Protein AF-A0A7S2Q700-F1 (afdb_monomer)

InterPro domains:
  IPR002058 PAP/25A-associated [PF03828] (135-223)
  IPR045862 Nucleotidyltransferase Trf4-like [PTHR23092] (3-236)

Radius of gyration: 22.3 Å; Cα contacts (8 Å, |Δi|>4): 304; chains: 1; bounding box: 58×41×58 Å

pLDDT: mean 76.22, std 16.12, range [28.38, 94.69]

Structure (mmCIF, N/CA/C/O backbone):
data_AF-A0A7S2Q700-F1
#
_entry.id   AF-A0A7S2Q700-F1
#
loop_
_atom_site.group_PDB
_atom_site.id
_atom_site.type_symbol
_atom_site.label_atom_id
_atom_site.label_alt_id
_atom_site.label_comp_id
_atom_site.label_asym_id
_atom_site.label_entity_id
_atom_site.label_seq_id
_atom_site.pd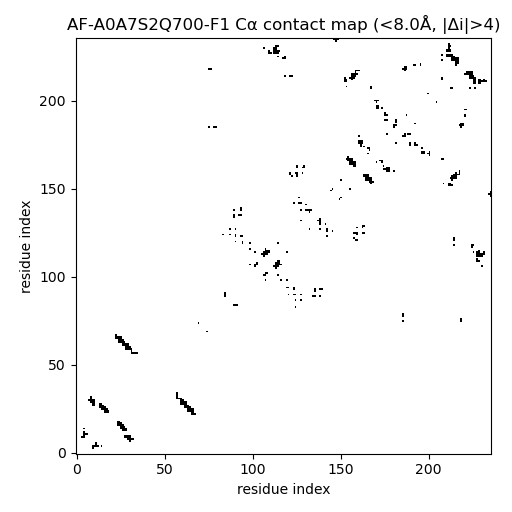bx_PDB_ins_code
_atom_site.Cartn_x
_atom_site.Cartn_y
_atom_site.Cartn_z
_atom_site.occupancy
_atom_site.B_iso_or_equiv
_atom_site.auth_seq_id
_atom_site.auth_comp_id
_atom_site.auth_asym_id
_atom_site.auth_atom_id
_atom_site.pdbx_PDB_model_num
ATOM 1 N N . SER A 1 1 ? -8.401 22.600 26.678 1.00 49.34 1 SER A N 1
ATOM 2 C CA . SER A 1 1 ? -8.434 21.292 27.366 1.00 49.34 1 SER A CA 1
ATOM 3 C C . SER A 1 1 ? -9.505 21.240 28.453 1.00 49.34 1 SER A C 1
ATOM 5 O O . SER A 1 1 ? -10.266 20.288 28.451 1.00 49.34 1 SER A O 1
ATOM 7 N N . ALA A 1 2 ? -9.633 22.256 29.319 1.00 56.00 2 ALA A N 1
ATOM 8 C CA . ALA A 1 2 ? -10.512 22.213 30.499 1.00 56.00 2 ALA A CA 1
ATOM 9 C C . ALA A 1 2 ? -12.025 22.046 30.235 1.00 56.00 2 ALA A C 1
ATOM 11 O O . ALA A 1 2 ? -12.691 21.407 31.035 1.00 56.00 2 ALA A O 1
ATOM 12 N N . ARG A 1 3 ? -12.576 22.567 29.125 1.00 67.69 3 ARG A N 1
ATOM 13 C CA . ARG A 1 3 ? -14.028 22.463 28.854 1.00 67.69 3 ARG A CA 1
ATOM 14 C C . ARG A 1 3 ? -14.472 21.056 28.445 1.00 67.69 3 ARG A C 1
ATOM 16 O O . ARG A 1 3 ? -15.530 20.627 28.864 1.00 67.69 3 ARG A O 1
ATOM 23 N N . LEU A 1 4 ? -13.657 20.331 27.670 1.00 65.88 4 LEU A N 1
ATOM 24 C CA . LEU A 1 4 ? -14.016 18.993 27.174 1.00 65.88 4 LEU A CA 1
ATOM 25 C C . LEU A 1 4 ? -13.946 17.922 28.278 1.00 65.88 4 LEU A C 1
ATOM 27 O O . LEU A 1 4 ? -14.707 16.968 28.252 1.00 65.88 4 LEU A O 1
ATOM 31 N N . ALA A 1 5 ? -13.055 18.102 29.259 1.00 62.94 5 ALA A N 1
ATOM 32 C CA . ALA A 1 5 ? -12.916 17.201 30.410 1.00 62.94 5 ALA A CA 1
ATOM 33 C C . ALA A 1 5 ? -14.070 17.323 31.423 1.00 62.94 5 ALA A C 1
ATOM 35 O O . ALA A 1 5 ? -14.225 16.469 32.289 1.00 62.94 5 ALA A O 1
ATOM 36 N N . GLN A 1 6 ? -14.853 18.403 31.334 1.00 70.44 6 GLN A N 1
ATOM 37 C CA . GLN A 1 6 ? -15.983 18.699 32.220 1.00 70.44 6 GLN A CA 1
ATOM 38 C C . GLN A 1 6 ? -17.323 18.200 31.657 1.00 70.44 6 GLN A C 1
ATOM 40 O O . GLN A 1 6 ? -18.362 18.364 32.295 1.00 70.44 6 GLN A O 1
ATOM 45 N N . GLU A 1 7 ? -17.315 17.611 30.462 1.00 78.62 7 GLU A N 1
ATOM 46 C CA . GLU A 1 7 ? -18.509 17.092 29.809 1.00 78.62 7 GLU A CA 1
ATOM 47 C C . GLU A 1 7 ? -18.917 15.732 30.388 1.00 78.62 7 GLU A C 1
ATOM 49 O O . GLU A 1 7 ? -18.090 14.838 30.545 1.00 78.62 7 GLU A O 1
ATOM 54 N N . LYS A 1 8 ? -20.215 15.541 30.654 1.00 74.31 8 LYS A N 1
ATOM 55 C CA . LYS A 1 8 ? -20.749 14.326 31.309 1.00 74.31 8 LYS A CA 1
ATOM 56 C C . LYS A 1 8 ? -20.569 13.042 30.492 1.00 74.31 8 LYS A C 1
ATOM 58 O O . LYS A 1 8 ? -20.599 11.954 31.050 1.00 74.31 8 LYS A O 1
ATOM 63 N N . TRP A 1 9 ? -20.395 13.175 29.180 1.00 79.06 9 TRP A N 1
ATOM 64 C CA . TRP A 1 9 ? -20.170 12.065 28.255 1.00 79.06 9 TRP A CA 1
ATOM 65 C C . TRP A 1 9 ? -18.681 11.724 28.089 1.00 79.06 9 TRP A C 1
ATOM 67 O O . TRP A 1 9 ? -18.356 10.817 27.328 1.00 79.06 9 TRP A O 1
ATOM 77 N N . VAL A 1 10 ? -17.769 12.425 28.773 1.00 74.06 10 VAL A N 1
ATOM 78 C CA . VAL A 1 10 ? -16.319 12.183 28.730 1.00 74.06 10 VAL A CA 1
ATOM 79 C C . VAL A 1 10 ? -15.849 11.696 30.093 1.00 74.06 10 VAL A C 1
ATOM 81 O O . VAL A 1 10 ? -16.091 12.340 31.111 1.00 74.06 10 VAL A O 1
ATOM 84 N N . LEU A 1 11 ? -15.119 10.580 30.123 1.00 79.12 11 LEU A N 1
ATOM 85 C CA . LEU A 1 11 ? -14.520 10.096 31.362 1.00 79.12 11 LEU A CA 1
ATOM 86 C C . LEU A 1 11 ? -13.404 11.070 31.772 1.00 79.12 11 LEU A C 1
ATOM 88 O O . LEU A 1 11 ? -12.418 11.210 31.041 1.00 79.12 11 LEU A O 1
ATOM 92 N N . SER A 1 12 ? -13.564 11.741 32.915 1.00 65.81 12 SER A N 1
ATOM 93 C CA . SER A 1 12 ? -12.794 12.934 33.310 1.00 65.81 12 SER A CA 1
ATOM 94 C C . SER A 1 12 ? -11.269 12.728 33.372 1.00 65.81 12 SER A C 1
ATOM 96 O O . SER A 1 12 ? -10.528 13.674 33.116 1.00 65.81 12 SER A O 1
ATOM 98 N N . ASP A 1 13 ? -10.805 11.488 33.576 1.00 71.12 13 ASP A N 1
ATOM 99 C CA . ASP A 1 13 ? -9.378 11.112 33.626 1.00 71.12 13 ASP A CA 1
ATOM 100 C C . ASP A 1 13 ? -8.871 10.371 32.372 1.00 71.12 13 ASP A C 1
ATOM 102 O O . ASP A 1 13 ? -7.719 9.938 32.294 1.00 71.12 13 ASP A O 1
ATOM 106 N N . SER A 1 14 ? -9.720 10.208 31.355 1.00 76.56 14 SER A N 1
ATOM 107 C CA . SER A 1 14 ? -9.362 9.474 30.131 1.00 76.56 14 SER A CA 1
ATOM 108 C C . SER A 1 14 ? -8.657 10.320 29.075 1.00 76.56 14 SER A C 1
ATOM 110 O O . SER A 1 14 ? -8.081 9.770 28.133 1.00 76.56 14 SER A O 1
ATOM 112 N N . MET A 1 15 ? -8.700 11.649 29.207 1.00 76.50 15 MET A N 1
ATOM 113 C CA . MET A 1 15 ? -8.169 12.555 28.196 1.00 76.50 15 MET A CA 1
ATOM 114 C C . MET A 1 15 ? -6.640 12.525 28.163 1.00 76.50 15 MET A C 1
ATOM 116 O O . MET A 1 15 ? -5.968 12.963 29.095 1.00 76.50 15 MET A O 1
ATOM 120 N N . ARG A 1 16 ? -6.075 12.076 27.041 1.00 78.50 16 ARG A N 1
ATOM 121 C CA . ARG A 1 16 ? -4.630 12.077 26.788 1.00 78.50 16 ARG A CA 1
ATOM 122 C C . ARG A 1 16 ? -4.312 12.878 25.538 1.00 78.50 16 ARG A C 1
ATOM 124 O O . ARG A 1 16 ? -4.711 12.507 24.438 1.00 78.50 16 ARG A O 1
ATOM 131 N N . LEU A 1 17 ? -3.558 13.960 25.703 1.00 78.19 17 LEU A N 1
ATOM 132 C CA . LEU A 1 17 ? -3.016 14.728 24.587 1.00 78.19 17 LEU A CA 1
ATOM 133 C C . LEU A 1 17 ? -1.588 14.269 24.293 1.00 78.19 17 LEU A C 1
ATOM 135 O O . LEU A 1 17 ? -0.701 14.396 25.132 1.00 78.19 17 LEU A O 1
ATOM 139 N N . THR A 1 18 ? -1.353 13.802 23.074 1.00 80.00 18 THR A N 1
ATOM 140 C CA . THR A 1 18 ? -0.014 13.507 22.561 1.00 80.00 18 THR A CA 1
ATOM 141 C C . THR A 1 18 ? 0.405 14.644 21.637 1.00 80.00 18 THR A C 1
ATOM 143 O O . THR A 1 18 ? 0.256 14.555 20.423 1.00 80.00 18 THR A O 1
ATOM 146 N N . ALA A 1 19 ? 0.881 15.750 22.215 1.00 73.38 19 ALA A N 1
ATOM 147 C CA . ALA A 1 19 ? 1.199 16.970 21.464 1.00 73.38 19 ALA A CA 1
ATOM 148 C C . ALA A 1 19 ? 2.510 16.886 20.659 1.00 73.38 19 ALA A C 1
ATOM 150 O O . ALA A 1 19 ? 2.661 17.583 19.664 1.00 73.38 19 ALA A O 1
ATOM 151 N N . HIS A 1 20 ? 3.453 16.038 21.084 1.00 69.88 20 HIS A N 1
ATOM 152 C CA . HIS A 1 20 ? 4.799 15.941 20.498 1.00 69.88 20 HIS A CA 1
ATOM 153 C C . HIS A 1 20 ? 4.933 14.869 19.405 1.00 69.88 20 HIS A C 1
ATOM 155 O O . HIS A 1 20 ? 6.039 14.584 18.950 1.00 69.88 20 HIS A O 1
ATOM 161 N N . ALA A 1 21 ? 3.828 14.248 18.989 1.00 63.75 21 ALA A N 1
ATOM 162 C CA . ALA A 1 21 ? 3.827 13.347 17.843 1.00 63.75 21 ALA A CA 1
ATOM 163 C C . ALA A 1 21 ? 3.851 14.141 16.526 1.00 63.75 21 ALA A C 1
ATOM 165 O O . ALA A 1 21 ? 3.423 15.292 16.477 1.00 63.75 21 ALA A O 1
ATOM 166 N N . ALA A 1 22 ? 4.290 13.497 15.437 1.00 62.78 22 ALA A N 1
ATOM 167 C CA . ALA A 1 22 ? 4.250 14.079 14.088 1.00 62.78 22 ALA A CA 1
ATOM 168 C C . ALA A 1 22 ? 2.839 14.556 13.684 1.00 62.78 22 ALA A C 1
ATOM 170 O O . ALA A 1 22 ? 2.702 15.472 12.880 1.00 62.78 22 ALA A O 1
ATOM 171 N N . ILE A 1 23 ? 1.808 13.940 14.270 1.00 63.50 23 ILE A N 1
ATOM 172 C CA . ILE A 1 23 ? 0.414 14.371 14.209 1.00 63.50 23 ILE A CA 1
ATOM 173 C C . ILE A 1 23 ? -0.082 14.442 15.653 1.00 63.50 23 ILE A C 1
ATOM 175 O O . ILE A 1 23 ? -0.168 13.392 16.296 1.00 63.50 23 ILE A O 1
ATOM 179 N N . PRO A 1 24 ? -0.411 15.625 16.186 1.00 72.94 24 PRO A N 1
ATOM 180 C CA . PRO A 1 24 ? -0.945 15.723 17.533 1.00 72.94 24 PRO A CA 1
ATOM 181 C C . PRO A 1 24 ? -2.295 15.007 17.635 1.00 72.94 24 PRO A C 1
ATOM 183 O O . PRO A 1 24 ? -3.204 15.265 16.841 1.00 72.94 24 PRO A O 1
ATOM 186 N N . THR A 1 25 ? -2.444 14.118 18.617 1.00 76.06 25 THR A N 1
ATOM 187 C CA . THR A 1 25 ? -3.693 13.376 18.854 1.00 76.06 25 THR A CA 1
ATOM 188 C C . THR A 1 25 ? -4.219 13.609 20.261 1.00 76.06 25 THR A C 1
ATOM 190 O O . THR A 1 25 ? -3.462 13.574 21.231 1.00 76.06 25 THR A O 1
ATOM 193 N N . LEU A 1 26 ? -5.529 13.805 20.377 1.00 79.62 26 LEU A N 1
ATOM 194 C CA . LEU A 1 26 ? -6.267 13.829 21.631 1.00 79.62 26 LEU A CA 1
ATOM 195 C C . LEU A 1 26 ? -7.111 12.554 21.730 1.00 79.62 26 LEU A C 1
ATOM 197 O O . LEU A 1 26 ? -8.074 12.397 20.987 1.00 79.62 26 LEU A O 1
ATOM 201 N N . SER A 1 27 ? -6.749 11.659 22.641 1.00 79.31 27 SER A N 1
ATOM 202 C CA . SER A 1 27 ? -7.511 10.449 22.958 1.00 79.31 27 SER A CA 1
ATOM 203 C C . SER A 1 27 ? -8.440 10.710 24.139 1.00 79.31 27 SER A C 1
ATOM 205 O O . SER A 1 27 ? -8.014 11.333 25.110 1.00 79.31 27 SER A O 1
ATOM 207 N N . LEU A 1 28 ? -9.675 10.216 24.088 1.00 83.56 28 LEU A N 1
ATOM 208 C CA . LEU A 1 28 ? -10.638 10.246 25.194 1.00 83.56 28 LEU A CA 1
ATOM 209 C C . LEU A 1 28 ? -11.519 8.991 25.181 1.00 83.56 28 LEU A C 1
ATOM 211 O O . LEU A 1 28 ? -11.629 8.315 24.158 1.00 83.56 28 LEU A O 1
ATOM 215 N N . ILE A 1 29 ? -12.139 8.667 26.312 1.00 82.06 29 ILE A N 1
ATOM 216 C CA . ILE A 1 29 ? -13.099 7.566 26.444 1.00 82.06 29 ILE A CA 1
ATOM 217 C C . ILE A 1 29 ? -14.463 8.170 26.769 1.00 82.06 29 ILE A C 1
ATOM 219 O O . ILE A 1 29 ? -14.567 9.009 27.670 1.00 82.06 29 ILE A O 1
ATOM 223 N N . THR A 1 30 ? -15.495 7.768 26.029 1.00 81.44 30 THR A N 1
ATOM 224 C CA . THR A 1 30 ? -16.860 8.227 26.289 1.00 81.44 30 THR A CA 1
ATOM 225 C C . THR A 1 30 ? -17.490 7.453 27.440 1.00 81.44 30 THR A C 1
ATOM 227 O O . THR A 1 30 ? -17.285 6.247 27.572 1.00 81.44 30 THR A O 1
ATOM 230 N N . VAL A 1 31 ? -18.283 8.148 28.252 1.00 76.00 31 VAL A N 1
ATOM 231 C CA . VAL A 1 31 ? -19.169 7.540 29.246 1.00 76.00 31 VAL A CA 1
ATOM 232 C C . VAL A 1 31 ? -20.535 7.361 28.587 1.00 76.00 31 VAL A C 1
ATOM 234 O O . VAL A 1 31 ? -21.064 8.327 28.027 1.00 76.00 31 VAL A O 1
ATOM 237 N N . PRO A 1 32 ? -21.092 6.147 28.590 1.00 67.81 32 PRO A N 1
ATOM 238 C CA . PRO A 1 32 ? -22.411 5.917 28.038 1.00 67.81 32 PRO A CA 1
ATOM 239 C C . PRO A 1 32 ? -23.486 6.592 28.894 1.00 67.81 32 PRO A C 1
ATOM 241 O O . PRO A 1 32 ? -23.391 6.610 30.118 1.00 67.81 32 PRO A O 1
ATOM 244 N N . GLN A 1 33 ? -24.494 7.170 28.244 1.00 60.25 33 GLN A N 1
ATOM 245 C CA . GLN A 1 33 ? -25.410 8.128 28.871 1.00 60.25 33 GLN A CA 1
ATOM 246 C C . GLN A 1 33 ? -26.343 7.507 29.932 1.00 60.25 33 GLN A C 1
ATOM 248 O O . GLN A 1 33 ? -26.838 8.244 30.782 1.00 60.25 33 GLN A O 1
ATOM 253 N N . ASP A 1 34 ? -26.492 6.177 29.924 1.00 58.22 34 ASP A N 1
ATOM 254 C CA . ASP A 1 34 ? -27.386 5.406 30.803 1.00 58.22 34 ASP A CA 1
ATOM 255 C C . ASP A 1 34 ? -26.649 4.491 31.805 1.00 58.22 34 ASP A C 1
ATOM 257 O O . ASP A 1 34 ? -27.276 3.684 32.487 1.00 58.22 34 ASP A O 1
ATOM 261 N N . ALA A 1 35 ? -25.318 4.592 31.919 1.00 51.69 35 ALA A N 1
ATOM 262 C CA . ALA A 1 35 ? -24.545 3.772 32.853 1.00 51.69 35 ALA A CA 1
ATOM 263 C C . ALA A 1 35 ? -24.231 4.533 34.151 1.00 51.69 35 ALA A C 1
ATOM 265 O O . ALA A 1 35 ? -23.498 5.525 34.147 1.00 51.69 35 ALA A O 1
ATOM 266 N N . ASP A 1 36 ? -24.748 4.030 35.274 1.00 49.66 36 ASP A N 1
ATOM 267 C CA . ASP A 1 36 ? -24.375 4.475 36.618 1.00 49.66 36 ASP A CA 1
ATOM 268 C C . ASP A 1 36 ? -22.842 4.343 36.804 1.00 49.66 36 ASP A C 1
ATOM 270 O O . ASP A 1 36 ? -22.280 3.263 36.575 1.00 49.66 36 ASP A O 1
ATOM 274 N N . PRO A 1 37 ? -22.118 5.394 37.240 1.00 48.28 37 PRO A N 1
ATOM 275 C CA . PRO A 1 37 ? -20.650 5.407 37.297 1.00 48.28 37 PRO A CA 1
ATOM 276 C C . PRO A 1 37 ? -20.038 4.404 38.295 1.00 48.28 37 PRO A C 1
ATOM 278 O O . PRO A 1 37 ? -18.819 4.246 38.336 1.00 48.28 37 PRO A O 1
ATOM 281 N N . ALA A 1 38 ? -20.861 3.714 39.090 1.00 47.50 38 ALA A N 1
ATOM 282 C CA . ALA A 1 38 ? -20.438 2.718 40.071 1.00 47.50 38 ALA A CA 1
ATOM 283 C C . ALA A 1 38 ? -20.234 1.302 39.489 1.00 47.50 38 ALA A C 1
ATOM 285 O O . ALA A 1 38 ? -19.569 0.486 40.124 1.00 47.50 38 ALA A O 1
ATOM 286 N N . ALA A 1 39 ? -20.749 0.999 38.290 1.00 48.78 39 ALA A N 1
ATOM 287 C CA . ALA A 1 39 ? -20.667 -0.350 37.711 1.00 48.78 39 ALA A CA 1
ATOM 288 C C . ALA A 1 39 ? -19.320 -0.660 37.023 1.00 48.78 39 ALA A C 1
ATOM 290 O O . ALA A 1 39 ? -18.999 -1.817 36.776 1.00 48.78 39 ALA A O 1
ATOM 291 N N . ALA A 1 40 ? -18.496 0.353 36.735 1.00 45.28 40 ALA A N 1
ATOM 292 C CA . ALA A 1 40 ? -17.225 0.171 36.025 1.00 45.28 40 ALA A CA 1
ATOM 293 C C . ALA A 1 40 ? -16.067 -0.345 36.910 1.00 45.28 40 ALA A C 1
ATOM 295 O O . ALA A 1 40 ? -14.970 -0.587 36.405 1.00 45.28 40 ALA A O 1
ATOM 296 N N . VAL A 1 41 ? -16.278 -0.495 38.225 1.00 46.31 41 VAL A N 1
ATOM 297 C CA . VAL A 1 41 ? -15.240 -0.906 39.183 1.00 46.31 41 VAL A CA 1
ATOM 298 C C . VAL A 1 41 ? -15.783 -1.972 40.134 1.00 46.31 41 VAL A C 1
ATOM 300 O O . VAL A 1 41 ? -16.109 -1.674 41.277 1.00 46.31 41 VAL A O 1
ATOM 303 N N . SER A 1 42 ? -15.869 -3.227 39.686 1.00 35.69 42 SER A N 1
ATOM 304 C CA . SER A 1 42 ? -15.696 -4.419 40.538 1.00 35.69 42 SER A CA 1
ATOM 305 C C . SER A 1 42 ? -15.568 -5.699 39.695 1.00 35.69 42 SER A C 1
ATOM 307 O O . SER A 1 42 ? -16.206 -5.799 38.649 1.00 35.69 42 SER A O 1
ATOM 309 N N . PRO A 1 43 ? -14.758 -6.689 40.120 1.00 38.50 43 PRO A N 1
ATOM 310 C CA . PRO A 1 43 ? -14.714 -8.005 39.495 1.00 38.50 43 PRO A CA 1
ATOM 311 C C . PRO A 1 43 ? -15.948 -8.816 39.914 1.00 38.50 43 PRO A C 1
ATOM 313 O O . PRO A 1 43 ? -16.207 -8.980 41.105 1.00 38.50 43 PRO A O 1
ATOM 316 N N . HIS A 1 44 ? -16.714 -9.303 38.938 1.00 37.38 44 HIS A N 1
ATOM 317 C CA . HIS A 1 44 ? -17.926 -10.087 39.166 1.00 37.38 44 HIS A CA 1
ATOM 318 C C . HIS A 1 44 ? -17.609 -11.457 39.787 1.00 37.38 44 HIS A C 1
ATOM 320 O O . HIS A 1 44 ? -16.918 -12.278 39.189 1.00 37.38 44 HIS A O 1
ATOM 326 N N . THR A 1 45 ? -18.163 -11.694 40.979 1.00 28.38 45 THR A N 1
ATOM 327 C CA . THR A 1 45 ? -18.534 -13.026 41.468 1.00 28.38 45 THR A CA 1
ATOM 328 C C . THR A 1 45 ? -19.862 -13.391 40.807 1.00 28.38 45 THR A C 1
ATOM 330 O O . THR A 1 45 ? -20.813 -12.612 40.863 1.00 28.38 45 THR A O 1
ATOM 333 N N . GLU A 1 46 ? -19.907 -14.546 40.153 1.00 36.81 46 GLU A N 1
ATOM 334 C CA . GLU A 1 46 ? -21.057 -15.060 39.408 1.00 36.81 46 GLU A CA 1
ATOM 335 C C . GLU A 1 46 ? -22.228 -15.399 40.342 1.00 36.81 46 GLU A C 1
ATOM 337 O O . GLU A 1 46 ? -22.079 -16.115 41.335 1.00 36.81 46 GLU A O 1
ATOM 342 N N . THR A 1 47 ? -23.425 -14.912 40.021 1.00 28.69 47 THR A N 1
ATOM 343 C CA . THR A 1 47 ? -24.675 -15.583 40.392 1.00 28.69 47 THR A CA 1
ATOM 344 C C . THR A 1 47 ? -2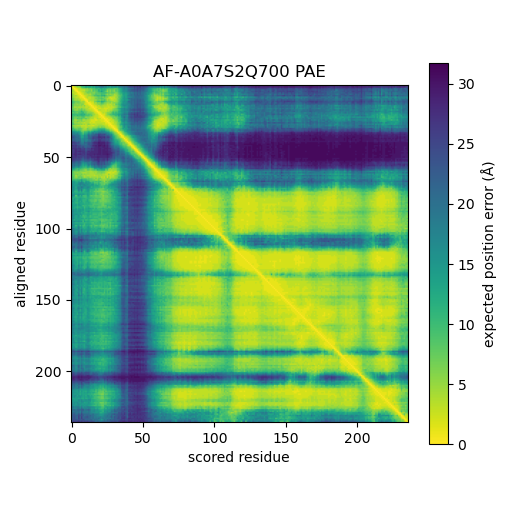5.699 -15.304 39.298 1.00 28.69 47 THR A C 1
ATOM 346 O O . THR A 1 47 ? -26.035 -14.154 39.028 1.00 28.69 47 THR A O 1
ATOM 349 N N . GLU A 1 48 ? -26.110 -16.374 38.627 1.00 42.38 48 GLU A N 1
ATOM 350 C CA . GLU A 1 48 ? -27.040 -16.401 37.500 1.00 42.38 48 GLU A CA 1
ATOM 351 C C . GLU A 1 48 ? -28.480 -16.100 37.946 1.00 42.38 48 GLU A C 1
ATOM 353 O O . GLU A 1 48 ? -28.965 -16.675 38.923 1.00 42.38 48 GLU A O 1
ATOM 358 N N . SER A 1 49 ? -29.197 -15.279 37.176 1.00 29.48 49 SER A N 1
ATOM 359 C CA . SER A 1 49 ? -30.639 -15.435 36.956 1.00 29.48 49 SER A CA 1
ATOM 360 C C . SER A 1 49 ? -31.076 -14.738 35.661 1.00 29.48 49 SER A C 1
ATOM 362 O O . SER A 1 49 ? -30.540 -13.708 35.263 1.00 29.48 49 SER A O 1
ATOM 364 N N . GLU A 1 50 ? -32.008 -15.388 34.967 1.00 37.34 50 GLU A N 1
ATOM 365 C CA . GLU A 1 50 ? -32.396 -15.170 33.572 1.00 37.34 50 GLU A CA 1
ATOM 366 C C . GLU A 1 50 ? -33.418 -14.032 33.349 1.00 37.34 50 GLU A C 1
ATOM 368 O O . GLU A 1 50 ? -34.260 -13.742 34.197 1.00 37.34 50 GLU A O 1
ATOM 373 N N . SER A 1 51 ? -33.437 -13.550 32.098 1.00 35.22 51 SER A N 1
ATOM 374 C CA . SER A 1 51 ? -34.520 -12.864 31.362 1.00 35.22 51 SER A CA 1
ATOM 375 C C . SER A 1 51 ? -34.676 -11.341 31.491 1.00 35.22 51 SER A C 1
ATOM 377 O O . SER A 1 51 ? -35.334 -10.829 32.383 1.00 35.22 51 SER A O 1
ATOM 379 N N . GLU A 1 52 ? -34.170 -10.635 30.479 1.00 36.12 52 GLU A N 1
ATOM 380 C CA . GLU A 1 52 ? -34.873 -9.622 29.675 1.00 36.12 52 GLU A CA 1
ATOM 381 C C . GLU A 1 52 ? -34.014 -9.367 28.420 1.00 36.12 52 GLU A C 1
ATOM 383 O O . GLU A 1 52 ? -32.838 -9.727 28.396 1.00 36.12 52 GLU A O 1
ATOM 388 N N . ALA A 1 53 ? -34.592 -8.861 27.326 1.00 44.94 53 ALA A N 1
ATOM 389 C CA . ALA A 1 53 ? -33.843 -8.543 26.108 1.00 44.94 53 ALA A CA 1
ATOM 390 C C . ALA A 1 53 ? -32.873 -7.383 26.397 1.00 44.94 53 ALA A C 1
ATOM 392 O O . ALA A 1 53 ? -33.215 -6.219 26.215 1.00 44.94 53 ALA A O 1
ATOM 393 N N . GLU A 1 54 ? -31.698 -7.725 26.916 1.00 45.47 54 GLU A N 1
ATOM 394 C CA . GLU A 1 54 ? -30.660 -6.801 27.349 1.00 45.47 54 GLU A CA 1
ATOM 395 C C . GLU A 1 54 ? -30.132 -6.067 26.109 1.00 45.47 54 GLU A C 1
ATOM 397 O O . GLU A 1 54 ? -29.432 -6.645 25.269 1.00 45.47 54 GLU A O 1
ATOM 402 N N . GLU A 1 55 ? -30.523 -4.798 25.937 1.00 52.47 55 GLU A N 1
ATOM 403 C CA . GLU A 1 55 ? -29.782 -3.907 25.047 1.00 52.47 55 GLU A CA 1
ATOM 404 C C . GLU A 1 55 ? -28.306 -4.007 25.448 1.00 52.47 55 GLU A C 1
ATOM 406 O O . GLU A 1 55 ? -28.002 -3.958 26.643 1.00 52.47 55 GLU A O 1
ATOM 411 N N . PRO A 1 56 ? -27.384 -4.213 24.488 1.00 52.94 56 PRO A N 1
ATOM 412 C CA . PRO A 1 56 ? -25.988 -4.461 24.813 1.00 52.94 56 PRO A CA 1
ATOM 413 C C . PRO A 1 56 ? -25.492 -3.345 25.737 1.00 52.94 56 PRO A C 1
ATOM 415 O O . PRO A 1 56 ? -25.732 -2.173 25.419 1.00 52.94 56 PRO A O 1
ATOM 418 N N . PRO A 1 57 ? -24.823 -3.681 26.861 1.00 55.88 57 PRO A N 1
ATOM 419 C CA . PRO A 1 57 ? -24.450 -2.703 27.868 1.00 55.88 57 PRO A CA 1
ATOM 420 C C . PRO A 1 57 ? -23.708 -1.569 27.173 1.00 55.88 57 PRO A C 1
ATOM 422 O O . PRO A 1 57 ? -22.854 -1.827 26.309 1.00 55.88 57 PRO A O 1
ATOM 425 N N . PRO A 1 58 ? -24.064 -0.315 27.475 1.00 59.97 58 PRO A N 1
ATOM 426 C CA . PRO A 1 58 ? -23.650 0.784 26.642 1.00 59.97 58 PRO A CA 1
ATOM 427 C C . PRO A 1 58 ? -22.124 0.882 26.783 1.00 59.97 58 PRO A C 1
ATOM 429 O O . PRO A 1 58 ? -21.564 1.030 27.868 1.00 59.97 58 PRO A O 1
ATOM 432 N N . CYS A 1 59 ? -21.430 0.600 25.682 1.00 64.62 59 CYS A N 1
ATOM 433 C CA . CYS A 1 59 ? -20.003 0.307 25.708 1.00 64.62 59 CYS A CA 1
ATOM 434 C C . CYS A 1 59 ? -19.219 1.621 25.601 1.00 64.62 59 CYS A C 1
ATOM 436 O O . CYS A 1 59 ? -19.494 2.414 24.694 1.00 64.62 59 CYS A O 1
ATOM 438 N N . PRO A 1 60 ? -18.249 1.888 26.492 1.00 73.25 60 PRO A N 1
ATOM 439 C CA . PRO A 1 60 ? -17.432 3.090 26.406 1.00 73.25 60 PRO A CA 1
ATOM 440 C C . PRO A 1 60 ? -16.625 3.089 25.101 1.00 73.25 60 PRO A C 1
ATOM 442 O O . PRO A 1 60 ? -15.821 2.193 24.836 1.00 73.25 60 PRO A O 1
ATOM 445 N N . ILE A 1 61 ? -16.824 4.114 24.270 1.00 79.25 61 ILE A N 1
ATOM 446 C CA . ILE A 1 61 ? -16.151 4.242 22.978 1.00 79.25 61 ILE A CA 1
ATOM 447 C C . ILE A 1 61 ? -14.880 5.055 23.182 1.00 79.25 61 ILE A C 1
ATOM 449 O O . ILE A 1 61 ? -14.901 6.192 23.657 1.00 79.25 61 ILE A O 1
ATOM 453 N N . ARG A 1 62 ? -13.742 4.485 22.784 1.00 76.62 62 ARG A N 1
ATOM 454 C CA . ARG A 1 62 ? -12.489 5.233 22.712 1.00 76.62 62 ARG A CA 1
ATOM 455 C C . ARG A 1 62 ? -12.461 6.062 21.432 1.00 76.62 62 ARG A C 1
ATOM 457 O O . ARG A 1 62 ? -12.571 5.523 20.333 1.00 76.62 62 ARG A O 1
ATOM 464 N N . VAL A 1 63 ? -12.280 7.366 21.586 1.00 78.50 63 VAL A N 1
ATOM 465 C CA . VAL A 1 63 ? -12.244 8.336 20.492 1.00 78.50 63 VAL A CA 1
ATOM 466 C C . VAL A 1 63 ? -10.855 8.953 20.423 1.00 78.50 63 VAL A C 1
ATOM 468 O O . VAL A 1 63 ? -10.367 9.510 21.404 1.00 78.50 63 VAL A O 1
ATOM 471 N N . ASP A 1 64 ? -10.237 8.885 19.247 1.00 76.69 64 ASP A N 1
ATOM 472 C CA . ASP A 1 64 ? -8.982 9.568 18.945 1.00 76.69 64 ASP A CA 1
ATOM 473 C C . ASP A 1 64 ? -9.253 10.715 17.959 1.00 76.69 64 ASP A C 1
ATOM 475 O O . ASP A 1 64 ? -9.759 10.507 16.855 1.00 76.69 64 ASP A O 1
ATOM 479 N N . LEU A 1 65 ? -8.912 11.940 18.357 1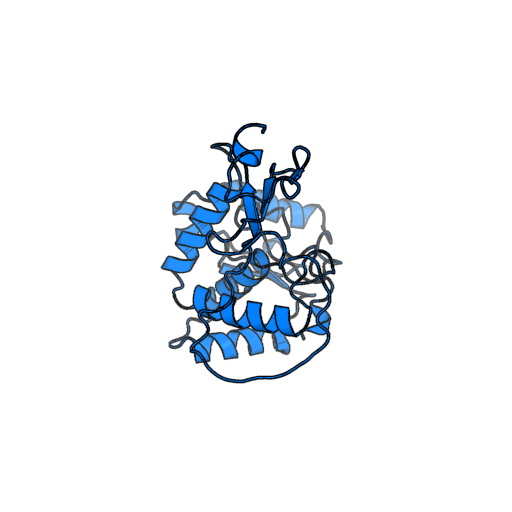.00 76.56 65 LEU A N 1
ATOM 480 C CA . LEU A 1 65 ? -9.046 13.151 17.554 1.00 76.56 65 LEU A CA 1
ATOM 481 C C . LEU A 1 65 ? -7.660 13.616 17.110 1.00 76.56 65 LEU A C 1
ATOM 483 O O . LEU A 1 65 ? -6.857 14.077 17.919 1.00 76.56 65 LEU A O 1
ATOM 487 N N . SER A 1 66 ? -7.370 13.516 15.817 1.00 76.75 66 SER A N 1
ATOM 488 C CA . SER A 1 66 ? -6.165 14.113 15.237 1.00 76.75 66 SER A CA 1
ATOM 489 C C . SER A 1 66 ? -6.385 15.604 14.997 1.00 76.75 66 SER A C 1
ATOM 491 O O . SER A 1 66 ? -7.350 15.993 14.337 1.00 76.75 66 SER A O 1
ATOM 493 N N . MET A 1 67 ? -5.483 16.444 15.499 1.00 66.62 67 MET A N 1
ATOM 494 C CA . MET A 1 67 ? -5.496 17.869 15.177 1.00 66.62 67 MET A CA 1
ATOM 495 C C . MET A 1 67 ? -5.018 18.056 13.737 1.00 66.62 67 MET A C 1
ATOM 497 O O . MET A 1 67 ? -3.935 17.602 13.369 1.00 66.62 67 MET A O 1
ATOM 501 N N . LEU A 1 68 ? -5.852 18.688 12.914 1.00 61.50 68 LEU A N 1
ATOM 502 C CA . LEU A 1 68 ? -5.597 18.849 11.488 1.00 61.50 68 LEU A CA 1
ATOM 503 C C . LEU A 1 68 ? -4.972 20.214 11.186 1.00 61.50 68 LEU A C 1
ATOM 505 O O . LEU A 1 68 ? -5.548 21.245 11.527 1.00 61.50 68 LEU A O 1
ATOM 509 N N . ASP A 1 69 ? -3.851 20.205 10.469 1.00 68.88 69 ASP A N 1
ATOM 510 C CA . ASP A 1 69 ? -3.376 21.357 9.699 1.00 68.88 69 ASP A CA 1
ATOM 511 C C . ASP A 1 69 ? -3.914 21.257 8.248 1.00 68.88 69 ASP A C 1
ATOM 513 O O . ASP A 1 69 ? -4.016 20.143 7.719 1.00 68.88 69 ASP A O 1
ATOM 517 N N . PRO A 1 70 ? -4.270 22.360 7.561 1.00 64.38 70 PRO A N 1
ATOM 518 C CA . PRO A 1 70 ? -4.749 22.318 6.172 1.00 64.38 70 PRO A CA 1
ATOM 519 C C . PRO A 1 70 ? -3.769 21.667 5.181 1.00 64.38 70 PRO A C 1
ATOM 521 O O . PRO A 1 70 ? -4.183 21.164 4.138 1.00 64.38 70 PRO A O 1
ATOM 524 N N . THR A 1 71 ? -2.472 21.648 5.496 1.00 65.94 71 THR A N 1
ATOM 525 C CA . THR A 1 71 ? -1.416 21.054 4.658 1.00 65.94 71 THR A CA 1
ATOM 526 C C . THR A 1 71 ? -1.077 19.610 5.036 1.00 65.94 71 THR A C 1
ATOM 528 O O . THR A 1 71 ? -0.135 19.017 4.506 1.00 65.94 71 THR A O 1
ATOM 531 N N . HIS A 1 72 ? -1.855 19.012 5.938 1.00 68.44 72 HIS A N 1
ATOM 532 C CA . HIS A 1 72 ? -1.489 17.770 6.594 1.00 68.44 72 HIS A CA 1
ATOM 533 C C . HIS A 1 72 ? -1.499 16.538 5.650 1.00 68.44 72 HIS A C 1
ATOM 535 O O . HIS A 1 72 ? -2.492 16.303 4.950 1.00 68.44 72 HIS A O 1
ATOM 541 N N . PRO A 1 73 ? -0.467 15.663 5.679 1.00 71.94 73 PRO A N 1
ATOM 542 C CA . PRO A 1 73 ? -0.364 14.471 4.826 1.00 71.94 73 PRO A CA 1
ATOM 543 C C . PRO A 1 73 ? -1.589 13.544 4.853 1.00 71.94 73 PRO A C 1
ATOM 545 O O . PRO A 1 73 ? -2.004 13.051 3.806 1.00 71.94 73 PRO A O 1
ATOM 548 N N . CYS A 1 74 ? -2.234 13.364 6.015 1.00 73.81 74 CYS A N 1
ATOM 549 C CA . CYS A 1 74 ? -3.456 12.550 6.122 1.00 73.81 74 CYS A CA 1
ATOM 550 C C . CYS A 1 74 ? -4.611 13.031 5.236 1.00 73.81 74 CYS A C 1
ATOM 552 O O . CYS A 1 74 ? -5.411 12.194 4.823 1.00 73.81 74 CYS A O 1
ATOM 554 N N . LEU A 1 75 ? -4.722 14.329 4.924 1.00 80.31 75 LEU A N 1
ATOM 555 C CA . LEU A 1 75 ? -5.748 14.808 3.992 1.00 80.31 75 LEU A CA 1
ATOM 556 C C . LEU A 1 75 ? -5.493 14.273 2.583 1.00 80.31 75 LEU A C 1
ATOM 558 O O . LEU A 1 75 ? -6.416 13.780 1.936 1.00 80.31 75 LEU A O 1
ATOM 562 N N . ARG A 1 76 ? -4.229 14.296 2.144 1.00 82.56 76 ARG A N 1
ATOM 563 C CA . ARG A 1 76 ? -3.815 13.745 0.848 1.00 82.56 76 ARG A CA 1
ATOM 564 C C . ARG A 1 76 ? -3.998 12.233 0.807 1.00 82.56 76 ARG A C 1
ATOM 566 O O . ARG A 1 76 ? -4.585 11.723 -0.142 1.00 82.56 76 ARG A O 1
ATOM 573 N N . SER A 1 77 ? -3.596 11.523 1.864 1.00 84.94 77 SER A N 1
ATOM 574 C CA . SER A 1 77 ? -3.833 10.079 1.984 1.00 84.94 77 SER A CA 1
ATOM 575 C C . SER A 1 77 ? -5.318 9.747 1.940 1.00 84.94 77 SER A C 1
ATOM 577 O O . SER A 1 77 ? -5.711 8.841 1.215 1.00 84.94 77 SER A O 1
ATOM 579 N N . LYS A 1 78 ? -6.164 10.499 2.653 1.00 86.31 78 LYS A N 1
ATOM 580 C CA . LYS A 1 78 ? -7.617 10.297 2.650 1.00 86.31 78 LYS A CA 1
ATOM 581 C C . LYS A 1 78 ? -8.217 10.521 1.264 1.00 86.31 78 LYS A C 1
ATOM 583 O O . LYS A 1 78 ? -9.008 9.689 0.820 1.00 86.31 78 LYS A O 1
ATOM 588 N N . ALA A 1 79 ? -7.848 11.606 0.584 1.00 88.62 79 ALA A N 1
ATOM 589 C CA . ALA A 1 79 ? -8.325 11.898 -0.767 1.00 88.62 79 ALA A CA 1
ATOM 590 C C . ALA A 1 79 ? -7.924 10.787 -1.751 1.00 88.62 79 ALA A C 1
ATOM 592 O O . ALA A 1 79 ? -8.777 10.231 -2.440 1.00 88.62 79 ALA A O 1
ATOM 593 N N . MET A 1 80 ? -6.653 10.384 -1.720 1.00 91.25 80 MET A N 1
ATOM 594 C CA . MET A 1 80 ? -6.120 9.324 -2.568 1.00 91.25 80 MET A CA 1
ATOM 595 C C . MET A 1 80 ? -6.769 7.962 -2.293 1.00 91.25 80 MET A C 1
ATOM 597 O O . MET A 1 80 ? -7.144 7.258 -3.225 1.00 91.25 80 MET A O 1
ATOM 601 N N . ILE A 1 81 ? -6.934 7.584 -1.022 1.00 91.81 81 ILE A N 1
ATOM 602 C CA . ILE A 1 81 ? -7.615 6.340 -0.637 1.00 91.81 81 ILE A CA 1
ATOM 603 C C . ILE A 1 81 ? -9.064 6.362 -1.121 1.00 91.81 81 ILE A C 1
ATOM 605 O O . ILE A 1 81 ? -9.535 5.373 -1.671 1.00 91.81 81 ILE A O 1
ATOM 609 N N . THR A 1 82 ? -9.766 7.484 -0.949 1.00 91.88 82 THR A N 1
ATOM 610 C CA . THR A 1 82 ? -11.160 7.619 -1.397 1.00 91.88 82 THR A CA 1
ATOM 611 C C . THR A 1 82 ? -11.269 7.424 -2.907 1.00 91.88 82 THR A C 1
ATOM 613 O O . THR A 1 82 ? -12.160 6.714 -3.364 1.00 91.88 82 THR A O 1
ATOM 616 N N . TRP A 1 83 ? -10.327 7.983 -3.669 1.00 93.12 83 TRP A N 1
ATOM 617 C CA . TRP A 1 83 ? -10.240 7.771 -5.110 1.00 93.12 83 TRP A CA 1
ATOM 618 C C . TRP A 1 83 ? -9.921 6.315 -5.474 1.00 93.12 83 TRP A C 1
ATOM 620 O O . TRP A 1 83 ? -10.623 5.714 -6.277 1.00 93.12 83 TRP A O 1
ATOM 630 N N . PHE A 1 84 ? -8.931 5.680 -4.842 1.00 93.12 84 PHE A N 1
ATOM 631 C CA . PHE A 1 84 ? -8.651 4.267 -5.114 1.00 93.12 84 PHE A CA 1
ATOM 632 C C . PHE A 1 84 ? -9.846 3.361 -4.801 1.00 93.12 84 PHE A C 1
ATOM 634 O O . PHE A 1 84 ? -10.100 2.412 -5.535 1.00 93.12 84 PHE A O 1
ATOM 641 N N . LEU A 1 85 ? -10.597 3.647 -3.737 1.00 93.19 85 LEU A N 1
ATOM 642 C CA . LEU A 1 85 ? -11.793 2.884 -3.387 1.00 93.19 85 LEU A CA 1
ATOM 643 C C . LEU A 1 85 ? -12.959 3.123 -4.357 1.00 93.19 85 LEU A C 1
ATOM 645 O O . LEU A 1 85 ? -13.788 2.227 -4.506 1.00 93.19 85 LEU A O 1
ATOM 649 N N . SER A 1 86 ? -13.034 4.287 -5.013 1.00 93.12 86 SER A N 1
ATOM 650 C CA . SER A 1 86 ? -14.034 4.521 -6.062 1.00 93.12 86 SER A CA 1
ATOM 651 C C . SER A 1 86 ? -13.674 3.799 -7.361 1.00 93.12 86 SER A C 1
ATOM 653 O O . SER A 1 86 ? -14.560 3.261 -8.019 1.00 93.12 86 SER A O 1
ATOM 655 N N . VAL A 1 87 ? -12.382 3.721 -7.695 1.00 92.25 87 VAL A N 1
ATOM 656 C CA . VAL A 1 87 ? -11.880 2.983 -8.866 1.00 92.25 87 VAL A CA 1
ATOM 657 C C . VAL A 1 87 ? -11.947 1.466 -8.647 1.00 92.25 87 VAL A C 1
ATOM 659 O O . VAL A 1 87 ? -12.298 0.719 -9.558 1.00 92.25 87 VAL A O 1
ATOM 662 N N . PHE A 1 88 ? -11.648 0.997 -7.434 1.00 92.25 88 PHE A N 1
ATOM 663 C CA . PHE A 1 88 ? -11.610 -0.418 -7.068 1.00 92.25 88 PHE A CA 1
ATOM 664 C C . PHE A 1 88 ? -12.650 -0.733 -5.981 1.00 92.25 88 PHE A C 1
ATOM 666 O O . PHE A 1 88 ? -12.294 -0.866 -4.805 1.00 92.25 88 PHE A O 1
ATOM 673 N N . PRO A 1 89 ? -13.935 -0.929 -6.337 1.00 90.62 89 PRO A N 1
ATOM 674 C CA . PRO A 1 89 ? -15.007 -1.124 -5.355 1.00 90.62 89 PRO A CA 1
ATOM 675 C C . PRO A 1 89 ? -14.809 -2.378 -4.490 1.00 90.62 89 PRO A C 1
ATOM 677 O O . PRO A 1 89 ? -15.199 -2.407 -3.322 1.00 90.62 89 PRO A O 1
ATOM 680 N N . HIS A 1 90 ? -14.141 -3.404 -5.026 1.00 92.19 90 HIS A N 1
ATOM 681 C CA . HIS A 1 90 ? -13.807 -4.624 -4.291 1.00 92.19 90 HIS A CA 1
ATOM 682 C C . HIS A 1 90 ? -12.697 -4.429 -3.243 1.00 92.19 90 HIS A C 1
ATOM 684 O O . HIS A 1 90 ? -12.574 -5.255 -2.342 1.00 92.19 90 HIS A O 1
ATOM 690 N N . ALA A 1 91 ? -11.908 -3.349 -3.303 1.00 92.50 91 ALA A N 1
ATOM 691 C CA . ALA A 1 91 ? -10.789 -3.141 -2.385 1.00 92.50 91 ALA A CA 1
ATOM 692 C C . ALA A 1 91 ? -11.259 -3.027 -0.929 1.00 92.50 91 ALA A C 1
ATOM 694 O O . ALA A 1 91 ? -10.716 -3.693 -0.054 1.00 92.50 91 ALA A O 1
ATOM 695 N N . ARG A 1 92 ? -12.321 -2.253 -0.667 1.00 92.38 92 ARG A N 1
ATOM 696 C CA . ARG A 1 92 ? -12.845 -2.046 0.691 1.00 92.38 92 ARG A CA 1
ATOM 697 C C . ARG A 1 92 ? -13.267 -3.351 1.386 1.00 92.38 92 ARG A C 1
ATOM 699 O O . ARG A 1 92 ? -12.749 -3.599 2.475 1.00 92.38 92 ARG A O 1
ATOM 706 N N . PRO A 1 93 ? -14.170 -4.183 0.828 1.00 92.38 93 PRO A N 1
ATOM 707 C CA . PRO A 1 93 ? -14.579 -5.417 1.496 1.00 92.38 93 PRO A CA 1
ATOM 708 C C . PRO A 1 93 ? -13.410 -6.393 1.676 1.00 92.38 93 PRO A C 1
ATOM 710 O O . PRO A 1 93 ? -13.282 -6.987 2.742 1.00 92.38 93 PRO A O 1
ATOM 713 N N . ILE A 1 94 ? -12.508 -6.502 0.695 1.00 91.31 94 ILE A N 1
ATOM 714 C CA . ILE A 1 94 ? -11.326 -7.373 0.793 1.00 91.31 94 ILE A CA 1
ATOM 715 C C . ILE A 1 94 ? -10.401 -6.908 1.915 1.00 91.31 94 ILE A C 1
ATOM 717 O O . ILE A 1 94 ? -10.000 -7.710 2.754 1.00 91.31 94 ILE A O 1
ATOM 721 N N . THR A 1 95 ? -10.079 -5.613 1.968 1.00 91.75 95 THR A N 1
ATOM 722 C CA . THR A 1 95 ? -9.233 -5.055 3.025 1.00 91.75 95 THR A CA 1
ATOM 723 C C . THR A 1 95 ? -9.852 -5.266 4.402 1.00 91.75 95 THR A C 1
ATOM 725 O O . THR A 1 95 ? -9.115 -5.558 5.336 1.00 91.75 95 THR A O 1
ATOM 728 N N . LEU A 1 96 ? -11.177 -5.160 4.549 1.00 90.00 96 LEU A N 1
ATOM 729 C CA . LEU A 1 96 ? -11.850 -5.420 5.826 1.00 90.00 96 LEU A CA 1
ATOM 730 C C . LEU A 1 96 ? -11.729 -6.886 6.257 1.00 90.00 96 LEU A C 1
ATOM 732 O O . LEU A 1 96 ? -11.325 -7.139 7.388 1.00 90.00 96 LEU A O 1
ATOM 736 N N . VAL A 1 97 ? -12.005 -7.833 5.357 1.00 90.56 97 VAL A N 1
ATOM 737 C CA . VAL A 1 97 ? -11.888 -9.272 5.647 1.00 90.56 97 VAL A CA 1
ATOM 738 C C . VAL A 1 97 ? -10.443 -9.649 5.977 1.00 90.56 97 VAL A C 1
ATOM 740 O O . VAL A 1 97 ? -10.188 -10.296 6.989 1.00 90.56 97 VAL A O 1
ATOM 743 N N . LEU A 1 98 ? -9.478 -9.189 5.176 1.00 86.62 98 LEU A N 1
ATOM 744 C CA . LEU A 1 98 ? -8.060 -9.450 5.431 1.00 86.62 98 LEU A CA 1
ATOM 745 C C . LEU A 1 98 ? -7.587 -8.800 6.730 1.00 86.62 98 LEU A C 1
ATOM 747 O O . LEU A 1 98 ? -6.798 -9.392 7.460 1.00 86.62 98 LEU A O 1
ATOM 751 N N . LYS A 1 99 ? -8.073 -7.598 7.051 1.00 86.19 99 LYS A N 1
ATOM 752 C CA . LYS A 1 99 ? -7.744 -6.929 8.310 1.00 86.19 99 LYS A CA 1
ATOM 753 C C . LYS A 1 99 ? -8.280 -7.713 9.505 1.00 86.19 99 LYS A C 1
ATOM 755 O O . LYS A 1 99 ? -7.548 -7.863 10.476 1.00 86.19 99 LYS A O 1
ATOM 760 N N . GLN A 1 100 ? -9.513 -8.211 9.428 1.00 85.19 100 GLN A N 1
ATOM 761 C CA . GLN A 1 100 ? -10.095 -9.056 10.470 1.00 85.19 100 GLN A CA 1
ATOM 762 C C . GLN A 1 100 ? -9.264 -10.329 10.668 1.00 85.19 100 GLN A C 1
ATOM 764 O O . GLN A 1 100 ? -8.840 -10.620 11.782 1.00 85.19 100 GLN A O 1
ATOM 769 N N . TRP A 1 101 ? -8.916 -11.013 9.577 1.00 83.50 101 TRP A N 1
ATOM 770 C CA . TRP A 1 101 ? -8.062 -12.198 9.631 1.00 83.50 101 TRP A CA 1
ATOM 771 C C . TRP A 1 101 ? -6.678 -11.900 10.241 1.00 83.50 101 TRP A C 1
ATOM 773 O O . TRP A 1 101 ? -6.190 -12.646 11.088 1.00 83.50 101 TRP A O 1
ATOM 783 N N . LEU A 1 102 ? -6.047 -10.776 9.881 1.00 79.88 102 LEU A N 1
ATOM 784 C CA . LEU A 1 102 ? -4.767 -10.360 10.471 1.00 79.88 102 LEU A CA 1
ATOM 785 C C . LEU A 1 102 ? -4.882 -10.024 11.965 1.00 79.88 102 LEU A C 1
ATOM 787 O O . LEU A 1 102 ? -3.911 -10.215 12.698 1.00 79.88 102 LEU A O 1
ATOM 791 N N . LEU A 1 103 ? -6.028 -9.503 12.416 1.00 78.88 103 LEU A N 1
ATOM 792 C CA . LEU A 1 103 ? -6.288 -9.227 13.832 1.00 78.88 103 LEU A CA 1
ATOM 793 C C . LEU A 1 103 ? -6.386 -10.531 14.628 1.00 78.88 103 LEU A C 1
ATOM 795 O O . LEU A 1 103 ? -5.709 -10.663 15.645 1.00 78.88 103 LEU A O 1
ATOM 799 N N . GLU A 1 104 ? -7.146 -11.502 14.124 1.00 78.31 104 GLU A N 1
ATOM 800 C CA . GLU A 1 104 ? -7.328 -12.820 14.747 1.00 78.31 104 GLU A CA 1
ATOM 801 C C . GLU A 1 104 ? -6.013 -13.603 14.853 1.00 78.31 104 GLU A C 1
ATOM 803 O O . GLU A 1 104 ? -5.764 -14.277 15.847 1.00 78.31 104 GLU A O 1
ATOM 808 N N . ASN A 1 105 ? -5.124 -13.452 13.870 1.00 68.25 105 ASN A N 1
ATOM 809 C CA . ASN A 1 105 ? -3.831 -14.138 13.836 1.00 68.25 105 ASN A CA 1
ATOM 810 C C . ASN A 1 105 ? -2.678 -13.324 14.466 1.00 68.25 105 ASN A C 1
ATOM 812 O O . ASN A 1 105 ? -1.511 -13.679 14.317 1.00 68.25 105 ASN A O 1
ATOM 816 N N . THR A 1 106 ? -2.967 -12.231 15.186 1.00 64.69 106 THR A N 1
ATOM 817 C CA . THR A 1 106 ? -1.989 -11.343 15.866 1.00 64.69 106 THR A CA 1
ATOM 818 C C . THR A 1 106 ? -0.990 -10.600 14.955 1.00 64.69 106 THR A C 1
ATOM 820 O O . THR A 1 106 ? -0.013 -10.014 15.429 1.00 64.69 106 THR A O 1
ATOM 823 N N . TYR A 1 107 ? -1.254 -10.539 13.646 1.00 62.25 107 TYR A N 1
ATOM 824 C CA . TYR A 1 107 ? -0.401 -9.898 12.633 1.00 62.25 107 TYR A CA 1
ATOM 825 C C . TYR A 1 107 ? -0.776 -8.439 12.307 1.00 62.25 107 TYR A C 1
ATOM 827 O O . TYR A 1 107 ? -0.135 -7.818 11.459 1.00 62.25 107 TYR A O 1
ATOM 835 N N . ALA A 1 108 ? -1.799 -7.868 12.949 1.00 57.34 108 ALA A N 1
ATOM 836 C CA . ALA A 1 108 ? -2.299 -6.518 12.648 1.00 57.34 108 ALA A CA 1
ATOM 837 C C . ALA A 1 108 ? -1.613 -5.372 13.423 1.00 57.34 108 ALA A C 1
ATOM 839 O O . ALA A 1 108 ? -1.835 -4.198 13.120 1.00 57.34 108 ALA A O 1
ATOM 840 N N . MET A 1 109 ? -0.786 -5.672 14.428 1.00 57.94 109 MET A N 1
ATOM 841 C CA . MET A 1 109 ? -0.122 -4.645 15.236 1.00 57.94 109 MET A CA 1
ATOM 842 C C . MET A 1 109 ? 1.162 -4.162 14.545 1.00 57.94 109 MET A C 1
ATOM 844 O O . MET A 1 109 ? 2.206 -4.808 14.600 1.00 57.94 109 MET A O 1
ATOM 848 N N . SER A 1 110 ? 1.110 -2.997 13.893 1.00 52.56 110 SER A N 1
ATOM 849 C CA . SER A 1 110 ? 2.268 -2.409 13.195 1.00 52.56 110 SER A CA 1
ATOM 850 C C . SER A 1 110 ? 3.461 -2.122 14.116 1.00 52.56 110 SER A C 1
ATOM 852 O O . SER A 1 110 ? 4.596 -2.104 13.652 1.00 52.56 110 SER A O 1
ATOM 854 N N . HIS A 1 111 ? 3.223 -1.940 15.421 1.00 52.16 111 HIS A N 1
ATOM 855 C CA . HIS A 1 111 ? 4.281 -1.751 16.419 1.00 52.16 111 HIS A CA 1
ATOM 856 C C . HIS A 1 111 ? 4.979 -3.063 16.835 1.00 52.16 111 HIS A C 1
ATOM 858 O O . HIS A 1 111 ? 6.065 -3.004 17.400 1.00 52.16 111 HIS A O 1
ATOM 864 N N . THR A 1 112 ? 4.401 -4.240 16.547 1.00 55.06 112 THR A N 1
ATOM 865 C CA . THR A 1 112 ? 5.035 -5.557 16.778 1.00 55.06 112 THR A CA 1
ATOM 866 C C . THR A 1 112 ? 5.532 -6.214 15.487 1.00 55.06 112 THR A C 1
ATOM 868 O O . THR A 1 112 ? 5.872 -7.395 15.487 1.00 55.06 112 THR A O 1
ATOM 871 N N . GLY A 1 113 ? 5.585 -5.473 14.376 1.00 57.00 113 GLY A N 1
ATOM 872 C CA . GLY A 1 113 ? 6.038 -5.998 13.085 1.00 57.00 113 GLY A CA 1
ATOM 873 C C . GLY A 1 113 ? 4.943 -6.482 12.144 1.00 57.00 113 GLY A C 1
ATOM 874 O O . GLY A 1 113 ? 5.245 -7.142 11.146 1.00 57.00 113 GLY A O 1
ATOM 875 N N . GLY A 1 114 ? 3.685 -6.195 12.483 1.00 66.50 114 GLY A N 1
ATOM 876 C CA . GLY A 1 114 ? 2.503 -6.517 11.697 1.00 66.50 114 GLY A CA 1
ATOM 877 C C . GLY A 1 114 ? 2.280 -5.608 10.485 1.00 66.50 114 GLY A C 1
ATOM 878 O O . GLY A 1 114 ? 2.902 -4.555 10.334 1.00 66.50 114 GLY A O 1
ATOM 879 N N . LEU A 1 115 ? 1.367 -6.015 9.603 1.00 75.06 115 LEU A N 1
ATOM 880 C CA . LEU A 1 115 ? 0.999 -5.253 8.410 1.00 75.06 115 LEU A CA 1
ATOM 881 C C . LEU A 1 115 ? 0.012 -4.138 8.788 1.00 75.06 115 LEU A C 1
ATOM 883 O O . LEU A 1 115 ? -1.099 -4.408 9.242 1.00 75.06 115 LEU A O 1
ATOM 887 N N . CYS A 1 116 ? 0.405 -2.873 8.607 1.00 79.75 116 CYS A N 1
ATOM 888 C CA . CYS A 1 116 ? -0.481 -1.748 8.909 1.00 79.75 116 CYS A CA 1
ATOM 889 C C . CYS A 1 116 ? -1.658 -1.677 7.917 1.00 79.75 116 CYS A C 1
ATOM 891 O O . CYS A 1 116 ? -1.567 -2.138 6.778 1.00 79.75 116 CYS A O 1
ATOM 893 N N . SER A 1 117 ? -2.771 -1.063 8.332 1.00 83.31 117 SER A N 1
ATOM 894 C CA . SER A 1 117 ? -3.988 -0.956 7.509 1.00 83.31 117 SER A CA 1
ATOM 895 C C . SER A 1 117 ? -3.755 -0.241 6.175 1.00 83.31 117 SER A C 1
ATOM 897 O O . SER A 1 117 ? -4.358 -0.612 5.171 1.00 83.31 117 SER A O 1
ATOM 899 N N . TYR A 1 118 ? -2.865 0.755 6.158 1.00 88.25 118 TYR A N 1
ATOM 900 C CA . TYR A 1 118 ? -2.486 1.468 4.942 1.00 88.25 118 TYR A CA 1
ATOM 901 C C . TYR A 1 118 ? -1.677 0.569 3.997 1.00 88.25 118 TYR A C 1
ATOM 903 O O . TYR A 1 118 ? -2.052 0.431 2.838 1.00 88.25 118 TYR A O 1
ATOM 911 N N . ALA A 1 119 ? -0.648 -0.128 4.493 1.00 89.12 119 ALA A N 1
ATOM 912 C CA . ALA A 1 119 ? 0.125 -1.090 3.703 1.00 89.12 119 ALA A CA 1
ATOM 913 C C . ALA A 1 119 ? -0.756 -2.207 3.127 1.00 89.12 119 ALA A C 1
ATOM 915 O O . ALA A 1 119 ? -0.662 -2.510 1.940 1.00 89.12 119 ALA A O 1
ATOM 916 N N . LEU A 1 120 ? -1.647 -2.783 3.942 1.00 90.69 120 LEU A N 1
ATOM 917 C CA . LEU A 1 120 ? -2.591 -3.808 3.498 1.00 90.69 120 LEU A CA 1
ATOM 918 C C . LEU A 1 120 ? -3.477 -3.304 2.358 1.00 90.69 120 LEU A C 1
ATOM 920 O O . LEU A 1 120 ? -3.645 -3.997 1.358 1.00 90.69 120 LEU A O 1
ATOM 924 N N . LEU A 1 121 ? -4.029 -2.098 2.492 1.00 93.12 121 LEU A N 1
ATOM 925 C CA . LEU A 1 121 ? -4.855 -1.504 1.449 1.00 93.12 121 LEU A CA 1
ATOM 926 C C . LEU A 1 121 ? -4.064 -1.314 0.145 1.00 93.12 121 LEU A C 1
ATOM 928 O O . LEU A 1 121 ? -4.571 -1.654 -0.921 1.00 93.12 121 LEU A O 1
ATOM 932 N N . LEU A 1 122 ? -2.820 -0.828 0.221 1.00 93.56 122 LEU A N 1
ATOM 933 C CA . LEU A 1 122 ? -1.961 -0.664 -0.955 1.00 93.56 122 LEU A CA 1
ATOM 934 C C . LEU A 1 122 ? -1.637 -2.004 -1.633 1.00 93.56 122 LEU A C 1
ATOM 936 O O . LEU A 1 122 ? -1.644 -2.074 -2.858 1.00 93.56 122 LEU A O 1
ATOM 940 N N . LEU A 1 123 ? -1.411 -3.079 -0.871 1.00 93.25 123 LEU A N 1
ATOM 941 C CA . LEU A 1 123 ? -1.243 -4.422 -1.439 1.00 93.25 123 LEU A CA 1
ATOM 942 C C . LEU A 1 123 ? -2.513 -4.889 -2.159 1.00 93.25 123 LEU A C 1
ATOM 944 O O . LEU A 1 123 ? -2.449 -5.345 -3.297 1.00 93.25 123 LEU A O 1
ATOM 948 N N . VAL A 1 124 ? -3.683 -4.728 -1.536 1.00 94.31 124 VAL A N 1
ATOM 949 C CA . VAL A 1 124 ? -4.962 -5.109 -2.156 1.00 94.31 124 VAL A CA 1
ATOM 950 C C . VAL A 1 124 ? -5.196 -4.327 -3.451 1.00 94.31 124 VAL A C 1
ATOM 952 O O . VAL A 1 124 ? -5.530 -4.924 -4.472 1.00 94.31 124 VAL A O 1
ATOM 955 N N . ILE A 1 125 ? -4.972 -3.010 -3.447 1.00 94.69 125 ILE A N 1
ATOM 956 C CA . ILE A 1 125 ? -5.091 -2.171 -4.649 1.00 94.69 125 ILE A CA 1
ATOM 957 C C . ILE A 1 125 ? -4.085 -2.612 -5.718 1.00 94.69 125 ILE A C 1
ATOM 959 O O . ILE A 1 125 ? -4.468 -2.793 -6.870 1.00 94.69 125 ILE A O 1
ATOM 963 N N . GLY A 1 126 ? -2.822 -2.839 -5.348 1.00 93.69 126 GLY A N 1
ATOM 964 C CA . GLY A 1 126 ? -1.778 -3.277 -6.279 1.00 93.69 126 GLY A CA 1
ATOM 965 C C . GLY A 1 126 ? -2.084 -4.629 -6.925 1.00 93.69 126 GLY A C 1
ATOM 966 O O . GLY A 1 126 ? -1.810 -4.835 -8.109 1.00 93.69 126 GLY A O 1
ATOM 967 N N . PHE A 1 127 ? -2.710 -5.540 -6.177 1.00 94.31 127 PHE A N 1
ATOM 968 C CA . PHE A 1 127 ? -3.232 -6.787 -6.725 1.00 94.31 127 PHE A CA 1
ATOM 969 C C . PHE A 1 127 ? -4.386 -6.538 -7.706 1.00 94.31 127 PHE A C 1
ATOM 971 O O . PHE A 1 127 ? -4.345 -7.040 -8.829 1.00 94.31 127 PHE A O 1
ATOM 978 N N . LEU A 1 128 ? -5.381 -5.729 -7.327 1.00 93.38 128 LEU A N 1
ATOM 979 C CA . LEU A 1 128 ? -6.549 -5.431 -8.167 1.00 93.38 128 LEU A CA 1
ATOM 980 C C . LEU A 1 128 ? -6.187 -4.686 -9.461 1.00 93.38 128 LEU A C 1
ATOM 982 O O . LEU A 1 128 ? -6.823 -4.915 -10.487 1.00 93.38 128 LEU A O 1
ATOM 986 N N .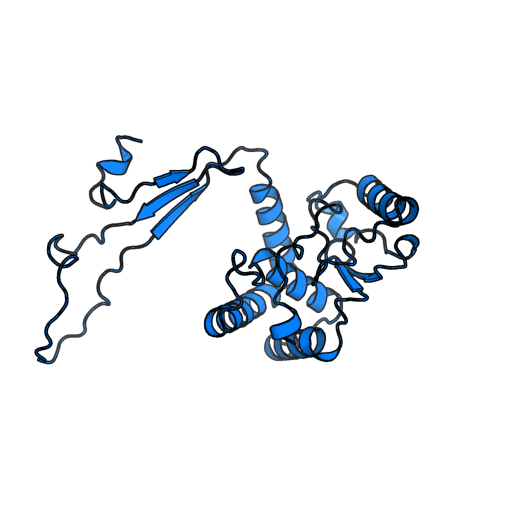 GLN A 1 129 ? -5.140 -3.856 -9.443 1.00 92.44 129 GLN A N 1
ATOM 987 C CA . GLN A 1 129 ? -4.593 -3.201 -10.637 1.00 92.44 129 GLN A CA 1
ATOM 988 C C . GLN A 1 129 ? -4.043 -4.203 -11.665 1.00 92.44 129 GLN A C 1
ATOM 990 O O . GLN A 1 129 ? -4.084 -3.935 -12.863 1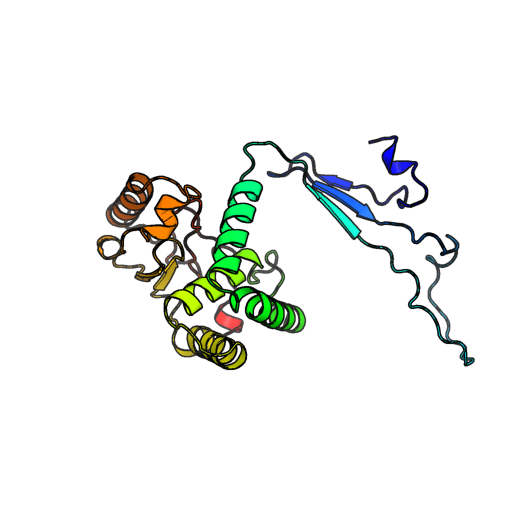.00 92.44 129 GLN A O 1
ATOM 995 N N . ARG A 1 130 ? -3.527 -5.355 -11.217 1.00 89.88 130 ARG A N 1
ATOM 996 C CA . ARG A 1 130 ? -2.958 -6.405 -12.085 1.00 89.88 130 ARG A CA 1
ATOM 997 C C . ARG A 1 130 ? -3.969 -7.482 -12.454 1.00 89.88 130 ARG A C 1
ATOM 999 O O . ARG A 1 130 ? -3.886 -8.065 -13.532 1.00 89.88 130 ARG A O 1
ATOM 1006 N N . CYS A 1 131 ? -4.878 -7.784 -11.539 1.00 87.19 131 CYS A N 1
ATOM 1007 C CA . CYS A 1 131 ? -5.839 -8.865 -11.658 1.00 87.19 131 CYS A CA 1
ATOM 1008 C C . CYS A 1 131 ? -7.247 -8.310 -11.414 1.00 87.19 131 CYS A C 1
ATOM 1010 O O . CYS A 1 131 ? -7.753 -8.409 -10.291 1.00 87.19 131 CYS A O 1
ATOM 1012 N N . PRO A 1 132 ? -7.895 -7.730 -12.443 1.00 83.31 132 PRO A N 1
ATOM 1013 C CA . PRO A 1 132 ? -9.288 -7.332 -12.329 1.00 83.31 132 PRO A CA 1
ATOM 1014 C C . PRO A 1 132 ? -10.130 -8.586 -12.088 1.00 83.31 132 PRO A C 1
ATOM 1016 O O . PRO A 1 132 ? -10.071 -9.546 -12.856 1.00 83.31 132 PRO A O 1
ATOM 1019 N N . ALA A 1 133 ? -10.893 -8.599 -10.999 1.00 81.75 133 ALA A N 1
ATOM 1020 C CA . ALA A 1 133 ? -11.750 -9.725 -10.656 1.00 81.75 133 ALA A CA 1
ATOM 1021 C C . ALA A 1 133 ? -13.223 -9.365 -10.850 1.00 81.75 133 ALA A C 1
ATOM 1023 O O . ALA A 1 133 ? -13.654 -8.251 -10.548 1.00 81.75 133 ALA A O 1
ATOM 1024 N N . THR A 1 134 ? -13.997 -10.346 -11.308 1.00 84.00 134 THR A N 1
ATOM 1025 C CA . THR A 1 134 ? -15.443 -10.229 -11.529 1.00 84.00 134 THR A CA 1
ATOM 1026 C C . THR A 1 134 ? -16.250 -10.281 -10.234 1.00 84.00 134 THR A C 1
ATOM 1028 O O . THR A 1 134 ? -17.372 -9.79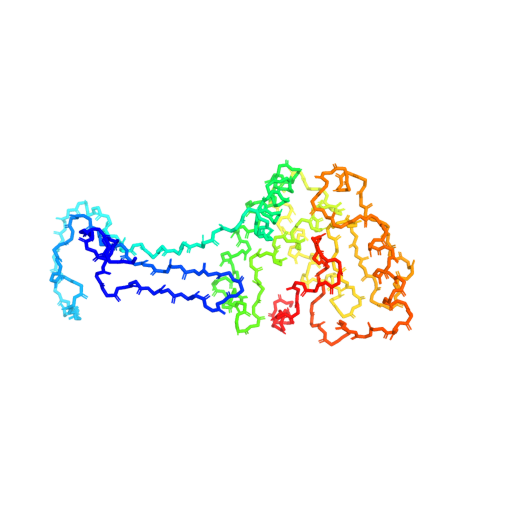0 -10.198 1.00 84.00 134 THR A O 1
ATOM 1031 N N . SER A 1 135 ? -15.691 -10.857 -9.164 1.00 91.81 135 SER A N 1
ATOM 1032 C CA . SER A 1 135 ? -16.341 -10.966 -7.858 1.00 91.81 135 SER A CA 1
ATOM 1033 C C . SER A 1 135 ? -15.369 -10.708 -6.706 1.00 91.81 135 SER A C 1
ATOM 1035 O O . SER A 1 135 ? -14.163 -10.948 -6.816 1.00 91.81 135 SER A O 1
ATOM 1037 N N . VAL A 1 136 ? -15.913 -10.273 -5.564 1.00 91.69 136 VAL A N 1
ATOM 1038 C CA . VAL A 1 136 ? -15.152 -10.063 -4.319 1.00 91.69 136 VAL A CA 1
ATOM 1039 C C . VAL A 1 136 ? -14.452 -11.349 -3.871 1.00 91.69 136 VAL A C 1
ATOM 1041 O O . VAL A 1 136 ? -13.287 -11.308 -3.489 1.00 91.69 136 VAL A O 1
ATOM 1044 N N . GLY A 1 137 ? -15.136 -12.497 -3.946 1.00 91.56 137 GLY A N 1
ATOM 1045 C CA . GLY A 1 137 ? -14.576 -13.787 -3.532 1.00 91.56 137 GLY A CA 1
ATOM 1046 C C . GLY A 1 137 ? -13.399 -14.224 -4.405 1.00 91.56 137 GLY A C 1
ATOM 1047 O O . GLY A 1 137 ? -12.356 -14.616 -3.883 1.00 91.56 137 GLY A O 1
ATOM 1048 N N . ALA A 1 138 ? -13.523 -14.080 -5.730 1.00 91.31 138 ALA A N 1
ATOM 1049 C CA . ALA A 1 138 ? -12.427 -14.370 -6.652 1.00 91.31 138 ALA A CA 1
ATOM 1050 C C . ALA A 1 138 ? -11.232 -13.432 -6.421 1.00 91.31 138 ALA A C 1
ATOM 1052 O O . ALA A 1 138 ? -10.087 -13.884 -6.413 1.00 91.31 138 ALA A O 1
ATOM 1053 N N . ALA A 1 139 ? -11.492 -12.144 -6.174 1.00 92.25 139 ALA A N 1
ATOM 1054 C CA . ALA A 1 139 ? -10.455 -11.175 -5.840 1.00 92.25 139 ALA A CA 1
ATOM 1055 C C . ALA A 1 139 ? -9.744 -11.509 -4.521 1.00 92.25 139 ALA A C 1
ATOM 1057 O O . ALA A 1 139 ? -8.520 -11.439 -4.462 1.00 92.25 139 ALA A O 1
ATOM 1058 N N . LEU A 1 140 ? -10.485 -11.897 -3.479 1.00 92.62 140 LEU A N 1
ATOM 1059 C CA . LEU A 1 140 ? -9.926 -12.260 -2.176 1.00 92.62 140 LEU A CA 1
ATOM 1060 C C . LEU A 1 140 ? -9.011 -13.484 -2.289 1.00 92.62 140 LEU A C 1
ATOM 1062 O O . LEU A 1 140 ? -7.846 -13.417 -1.900 1.00 92.62 140 LEU A O 1
ATOM 1066 N N . ILE A 1 141 ? -9.515 -14.577 -2.871 1.00 91.94 141 ILE A N 1
ATOM 1067 C CA . ILE A 1 141 ? -8.743 -15.814 -3.055 1.00 91.94 141 ILE A CA 1
ATOM 1068 C C . ILE A 1 141 ? -7.533 -15.549 -3.953 1.00 91.94 141 ILE A C 1
ATOM 1070 O O . ILE A 1 141 ? -6.428 -15.999 -3.654 1.00 91.94 141 ILE A O 1
ATOM 1074 N N . GLY A 1 142 ? -7.718 -14.783 -5.031 1.00 92.00 142 GLY A N 1
ATOM 1075 C CA . GLY A 1 142 ? -6.636 -14.380 -5.922 1.00 92.00 142 GLY A CA 1
ATOM 1076 C C . GLY A 1 142 ? -5.554 -13.581 -5.195 1.00 92.00 142 GLY A C 1
ATOM 1077 O O . GLY A 1 142 ? -4.373 -13.890 -5.348 1.00 92.00 142 GLY A O 1
ATOM 1078 N N . CYS A 1 143 ? -5.952 -12.617 -4.362 1.00 91.69 143 CYS A N 1
ATOM 1079 C CA . CYS A 1 143 ? -5.051 -11.785 -3.570 1.00 91.69 143 CYS A CA 1
ATOM 1080 C C . CYS A 1 143 ? -4.250 -12.634 -2.575 1.00 91.69 143 CYS A C 1
ATOM 1082 O O . CYS A 1 143 ? -3.023 -12.537 -2.531 1.00 91.69 143 CYS A O 1
ATOM 1084 N N . MET A 1 144 ? -4.920 -13.514 -1.824 1.00 90.31 144 MET A N 1
ATOM 1085 C CA . MET A 1 144 ? -4.269 -14.420 -0.872 1.00 90.31 144 MET A CA 1
ATOM 1086 C C . MET A 1 144 ? -3.321 -15.397 -1.574 1.00 90.31 144 MET A C 1
ATOM 1088 O O . MET A 1 144 ? -2.185 -15.571 -1.147 1.00 90.31 144 MET A O 1
ATOM 1092 N N . ASN A 1 145 ? -3.743 -15.999 -2.688 1.00 91.06 145 ASN A N 1
ATOM 1093 C CA . ASN A 1 145 ? -2.908 -16.922 -3.454 1.00 91.06 145 ASN A CA 1
ATOM 1094 C C . ASN A 1 145 ? -1.695 -16.217 -4.080 1.00 91.06 145 ASN A C 1
ATOM 1096 O O . ASN A 1 145 ? -0.605 -16.786 -4.133 1.00 91.06 145 ASN A O 1
ATOM 1100 N N . PHE A 1 146 ? -1.863 -14.979 -4.547 1.00 92.00 146 PHE A N 1
ATOM 1101 C CA . PHE A 1 146 ? -0.765 -14.197 -5.096 1.00 92.00 146 PHE A CA 1
ATOM 1102 C C . PHE A 1 146 ? 0.273 -13.873 -4.018 1.00 92.00 146 PHE A C 1
ATOM 1104 O O . PHE A 1 146 ? 1.430 -14.259 -4.174 1.00 92.00 146 PHE A O 1
ATOM 1111 N N . TYR A 1 147 ? -0.130 -13.241 -2.913 1.00 89.50 147 TYR A N 1
ATOM 1112 C CA . TYR A 1 147 ? 0.811 -12.836 -1.866 1.00 89.50 147 TYR A CA 1
ATOM 1113 C C . TYR A 1 147 ? 1.365 -14.004 -1.039 1.00 89.50 147 TYR A C 1
ATOM 1115 O O . TYR A 1 147 ? 2.516 -13.947 -0.614 1.00 89.50 147 TYR A O 1
ATOM 1123 N N . GLY A 1 148 ? 0.594 -15.079 -0.866 1.00 86.50 148 GLY A N 1
ATOM 1124 C CA . GLY A 1 148 ? 1.023 -16.258 -0.113 1.00 86.50 148 GLY A CA 1
ATOM 1125 C C . GLY A 1 148 ? 1.922 -17.217 -0.896 1.00 86.50 148 GLY A C 1
ATOM 1126 O O . GLY A 1 148 ? 2.757 -17.879 -0.297 1.00 86.50 148 GLY A O 1
ATOM 1127 N N . ARG A 1 149 ? 1.779 -17.320 -2.229 1.00 86.38 149 ARG A N 1
ATOM 1128 C CA . ARG A 1 149 ? 2.491 -18.358 -3.012 1.00 86.38 149 ARG A CA 1
ATOM 1129 C C . ARG A 1 149 ? 3.311 -17.864 -4.192 1.00 86.38 149 ARG A C 1
ATOM 1131 O O . ARG A 1 149 ? 4.174 -18.597 -4.662 1.00 86.38 149 ARG A O 1
ATOM 1138 N N . ARG A 1 150 ? 3.000 -16.692 -4.749 1.00 87.69 150 ARG A N 1
ATOM 1139 C CA . ARG A 1 150 ? 3.597 -16.232 -6.019 1.00 87.69 150 ARG A CA 1
ATOM 1140 C C . ARG A 1 150 ? 4.416 -14.958 -5.891 1.00 87.69 150 ARG A C 1
ATOM 1142 O O . ARG A 1 150 ? 5.248 -14.694 -6.751 1.00 87.69 150 ARG A O 1
ATOM 1149 N N . PHE A 1 151 ? 4.151 -14.151 -4.875 1.00 89.00 151 PHE A N 1
ATOM 1150 C CA . PHE A 1 151 ? 4.874 -12.919 -4.633 1.00 89.00 151 PHE A CA 1
ATOM 1151 C C . PHE A 1 151 ? 6.154 -13.220 -3.859 1.00 89.00 151 PHE A C 1
ATOM 1153 O O . PHE A 1 151 ? 6.092 -13.685 -2.722 1.00 89.00 151 PHE A O 1
ATOM 1160 N N . ASP A 1 152 ? 7.298 -12.925 -4.472 1.00 88.56 152 ASP A N 1
ATOM 1161 C CA . ASP A 1 152 ? 8.580 -12.934 -3.777 1.00 88.56 152 ASP A CA 1
ATOM 1162 C C . ASP A 1 152 ? 8.890 -11.522 -3.246 1.00 88.56 152 ASP A C 1
ATOM 1164 O O . ASP A 1 152 ? 9.288 -10.640 -4.023 1.00 88.56 152 ASP A O 1
ATOM 1168 N N . PRO A 1 153 ? 8.724 -11.280 -1.932 1.00 84.94 153 PRO A N 1
ATOM 1169 C CA . PRO A 1 153 ? 9.007 -9.982 -1.346 1.00 84.94 153 PRO A CA 1
ATOM 1170 C C . PRO A 1 153 ? 10.504 -9.653 -1.317 1.00 84.94 153 PRO A C 1
ATOM 1172 O O . PRO A 1 153 ? 10.839 -8.486 -1.133 1.00 84.94 153 PRO A O 1
ATOM 1175 N N . ALA A 1 154 ? 11.407 -10.630 -1.475 1.00 83.50 154 ALA A N 1
ATOM 1176 C CA . ALA A 1 154 ? 12.852 -10.406 -1.504 1.00 83.50 154 ALA A CA 1
ATOM 1177 C C . ALA A 1 154 ? 13.336 -9.883 -2.864 1.00 83.50 154 ALA A C 1
ATOM 1179 O O . ALA A 1 154 ? 14.362 -9.200 -2.929 1.00 83.50 154 ALA A O 1
ATOM 1180 N N . GLU A 1 155 ? 12.595 -10.169 -3.936 1.00 86.88 155 GLU A N 1
ATOM 1181 C CA . GLU A 1 155 ? 12.919 -9.748 -5.300 1.00 86.88 155 GLU A CA 1
ATOM 1182 C C . GLU A 1 155 ? 12.099 -8.526 -5.746 1.00 86.88 155 GLU A C 1
ATOM 1184 O O . GLU A 1 155 ? 12.632 -7.626 -6.406 1.00 86.88 155 GLU A O 1
ATOM 1189 N N . TYR A 1 156 ? 10.837 -8.433 -5.318 1.00 89.75 156 TYR A N 1
ATOM 1190 C CA . TYR A 1 156 ? 9.902 -7.407 -5.777 1.00 89.75 156 TYR A CA 1
ATOM 1191 C C . TYR A 1 156 ? 9.386 -6.506 -4.647 1.00 89.75 156 TYR A C 1
ATOM 1193 O O . TYR A 1 156 ? 9.256 -6.904 -3.490 1.00 89.75 156 TYR A O 1
ATOM 1201 N N . GLY A 1 157 ? 9.074 -5.262 -5.002 1.00 91.06 157 GLY A N 1
ATOM 1202 C CA . GLY A 1 157 ? 8.211 -4.361 -4.241 1.00 91.06 157 GLY A CA 1
ATOM 1203 C C . GLY A 1 157 ? 6.905 -4.082 -4.979 1.00 91.06 157 GLY A C 1
ATOM 1204 O O . GLY A 1 157 ? 6.762 -4.415 -6.155 1.00 91.06 157 GLY A O 1
ATOM 1205 N N . VAL A 1 158 ? 5.946 -3.461 -4.300 1.00 93.50 158 VAL A N 1
ATOM 1206 C CA . VAL A 1 158 ? 4.635 -3.102 -4.863 1.00 93.50 158 VAL A CA 1
ATOM 1207 C C . VAL A 1 158 ? 4.516 -1.583 -4.957 1.00 93.50 158 VAL A C 1
ATOM 1209 O O . VAL A 1 158 ? 4.771 -0.885 -3.980 1.00 93.50 158 VAL A O 1
ATOM 1212 N N . SER A 1 159 ? 4.100 -1.068 -6.117 1.00 93.50 159 SER A N 1
ATOM 1213 C CA . SER A 1 159 ? 3.767 0.347 -6.303 1.00 93.50 159 SER A CA 1
ATOM 1214 C C . SER A 1 159 ? 2.400 0.502 -6.949 1.00 93.50 159 SER A C 1
ATOM 1216 O O . SER A 1 159 ? 2.205 0.119 -8.104 1.00 93.50 159 SER A O 1
ATOM 1218 N N . VAL A 1 160 ? 1.467 1.124 -6.222 1.00 93.88 160 VAL A N 1
ATOM 1219 C CA . VAL A 1 160 ? 0.139 1.434 -6.771 1.00 93.88 160 VAL A CA 1
ATOM 1220 C C . VAL A 1 160 ? 0.135 2.699 -7.624 1.00 93.88 160 VAL A C 1
ATOM 1222 O O . VAL A 1 160 ? -0.668 2.799 -8.542 1.00 93.88 160 VAL A O 1
ATOM 1225 N N . ALA A 1 161 ? 1.059 3.639 -7.384 1.00 91.62 161 ALA A N 1
ATOM 1226 C CA . ALA A 1 161 ? 1.220 4.831 -8.222 1.00 91.62 161 ALA A CA 1
ATOM 1227 C C . ALA A 1 161 ? 1.655 4.461 -9.648 1.00 91.62 161 ALA A C 1
ATOM 1229 O O . ALA A 1 161 ? 1.259 5.096 -10.624 1.00 91.62 161 ALA A O 1
ATOM 1230 N N . ARG A 1 162 ? 2.479 3.414 -9.768 1.00 91.19 162 ARG A N 1
ATOM 1231 C CA . ARG A 1 162 ? 2.969 2.878 -11.045 1.00 91.19 162 ARG A CA 1
ATOM 1232 C C . ARG A 1 162 ? 2.131 1.708 -11.565 1.00 91.19 162 ARG A C 1
ATOM 1234 O O . ARG A 1 162 ? 2.349 1.281 -12.694 1.00 91.19 162 ARG A O 1
ATOM 1241 N N . GLY A 1 163 ? 1.210 1.179 -10.757 1.00 92.12 163 GLY A N 1
ATOM 1242 C CA . GLY A 1 163 ? 0.411 -0.004 -11.083 1.00 92.12 163 GLY A CA 1
ATOM 1243 C C . GLY A 1 163 ? 1.254 -1.255 -11.351 1.00 92.12 163 GLY A C 1
ATOM 1244 O O . GLY A 1 163 ? 0.901 -2.068 -12.204 1.00 92.12 163 GLY A O 1
ATOM 1245 N N . ALA A 1 164 ? 2.410 -1.391 -10.694 1.00 92.19 164 ALA A N 1
ATOM 1246 C CA . ALA A 1 164 ? 3.422 -2.374 -11.071 1.00 92.19 164 ALA A CA 1
ATOM 1247 C C . ALA A 1 164 ? 4.192 -2.958 -9.882 1.00 92.19 164 ALA A C 1
ATOM 1249 O O . ALA A 1 164 ? 4.262 -2.380 -8.796 1.00 92.19 164 ALA A O 1
ATOM 1250 N N . LEU A 1 165 ? 4.817 -4.111 -10.136 1.00 92.38 165 LEU A N 1
ATOM 1251 C CA . LEU A 1 165 ? 5.828 -4.674 -9.250 1.00 92.38 165 LEU A CA 1
ATOM 1252 C C . LEU A 1 165 ? 7.187 -4.081 -9.606 1.00 92.38 165 LEU A C 1
ATOM 1254 O O . LEU A 1 165 ? 7.576 -4.051 -10.775 1.00 92.38 165 LEU A O 1
ATOM 1258 N N . LEU A 1 166 ? 7.905 -3.615 -8.597 1.00 90.38 166 LEU A N 1
ATOM 1259 C CA . LEU A 1 166 ? 9.202 -2.982 -8.753 1.00 90.38 166 LEU A CA 1
ATOM 1260 C C . LEU A 1 166 ? 10.290 -4.003 -8.465 1.00 90.38 166 LEU A C 1
ATOM 1262 O O . LEU A 1 166 ? 10.443 -4.452 -7.332 1.00 90.38 166 LEU A O 1
ATOM 1266 N N . HIS A 1 167 ? 11.047 -4.384 -9.490 1.00 88.81 167 HIS A N 1
ATOM 1267 C CA . HIS A 1 167 ? 12.178 -5.282 -9.300 1.00 88.81 167 HIS A CA 1
ATOM 1268 C C . HIS A 1 167 ? 13.281 -4.558 -8.522 1.00 88.81 167 HIS A C 1
ATOM 1270 O O . HIS A 1 167 ? 13.803 -3.538 -8.986 1.00 88.81 167 HIS A O 1
ATOM 1276 N N . ARG A 1 168 ? 13.648 -5.079 -7.348 1.00 85.75 168 ARG A N 1
ATOM 1277 C CA . ARG A 1 168 ? 14.581 -4.422 -6.416 1.00 85.75 168 ARG A CA 1
ATOM 1278 C C . ARG A 1 168 ? 15.964 -4.191 -7.024 1.00 85.75 168 ARG A C 1
ATOM 1280 O O . ARG A 1 168 ? 16.591 -3.180 -6.738 1.00 85.75 168 ARG A O 1
ATOM 1287 N N . LYS A 1 169 ? 16.428 -5.094 -7.895 1.00 83.75 169 LYS A N 1
ATOM 1288 C CA . LYS A 1 169 ? 17.760 -5.006 -8.527 1.00 83.75 169 LYS A CA 1
ATOM 1289 C C . LYS A 1 169 ? 17.760 -4.258 -9.863 1.00 83.75 169 LYS A C 1
ATOM 1291 O O . LYS A 1 169 ? 18.817 -4.084 -10.458 1.00 83.75 169 LYS A O 1
ATOM 1296 N N . SER A 1 170 ? 16.596 -3.842 -10.368 1.00 86.12 170 SER A N 1
ATOM 1297 C CA . SER A 1 170 ? 16.484 -3.211 -11.694 1.00 86.12 170 SER A CA 1
ATOM 1298 C C . SER A 1 170 ? 15.681 -1.912 -11.643 1.00 86.12 170 SER A C 1
ATOM 1300 O O . SER A 1 170 ? 14.638 -1.811 -12.292 1.00 86.12 170 SER A O 1
ATOM 1302 N N . PRO A 1 171 ? 16.167 -0.891 -10.912 1.00 83.69 171 PRO A N 1
ATOM 1303 C CA . PRO A 1 171 ? 15.468 0.380 -10.764 1.00 83.69 171 PRO A CA 1
ATOM 1304 C C . PRO A 1 171 ? 15.187 1.090 -12.083 1.00 83.69 171 PRO A C 1
ATOM 1306 O O . PRO A 1 171 ? 14.107 1.634 -12.281 1.00 83.69 171 PRO A O 1
ATOM 1309 N N . LEU A 1 172 ? 16.104 1.018 -13.044 1.00 84.88 172 LEU A N 1
ATOM 1310 C CA . LEU A 1 172 ? 15.921 1.644 -14.356 1.00 84.88 172 LEU A CA 1
ATOM 1311 C C . LEU A 1 172 ? 14.753 1.052 -15.162 1.00 84.88 172 LEU A C 1
ATOM 1313 O O . LEU A 1 172 ? 14.196 1.754 -16.003 1.00 84.88 172 LEU A O 1
ATOM 1317 N N . ALA A 1 173 ? 14.354 -0.191 -14.875 1.00 87.69 173 ALA A N 1
ATOM 1318 C CA . ALA A 1 173 ? 13.233 -0.859 -15.531 1.00 87.69 173 ALA A CA 1
ATOM 1319 C C . ALA A 1 173 ? 11.868 -0.498 -14.918 1.00 87.69 173 ALA A C 1
ATOM 1321 O O . ALA A 1 173 ? 10.835 -0.929 -15.428 1.00 87.69 173 ALA A O 1
ATOM 1322 N N . TRP A 1 174 ? 11.831 0.271 -13.823 1.00 90.06 174 TRP A N 1
ATOM 1323 C CA . TRP A 1 174 ? 10.566 0.630 -13.191 1.00 90.06 174 TRP A CA 1
ATOM 1324 C C . TRP A 1 174 ? 9.713 1.492 -14.125 1.00 90.06 174 TRP A C 1
ATOM 1326 O O . TRP A 1 174 ? 10.212 2.486 -14.662 1.00 90.06 174 TRP A O 1
ATOM 1336 N N . PRO A 1 175 ? 8.414 1.189 -14.282 1.00 90.69 175 PRO A N 1
ATOM 1337 C CA . PRO A 1 175 ? 7.536 1.989 -15.122 1.00 90.69 175 PRO A CA 1
ATOM 1338 C C . PRO A 1 175 ? 7.331 3.389 -14.537 1.00 90.69 175 PRO A C 1
ATOM 1340 O O . PRO A 1 175 ? 7.613 3.664 -13.366 1.00 90.69 175 PRO A O 1
ATOM 1343 N N . SER A 1 176 ? 6.903 4.325 -15.377 1.00 90.25 176 SER A N 1
ATOM 1344 C CA . SER A 1 176 ? 6.467 5.653 -14.92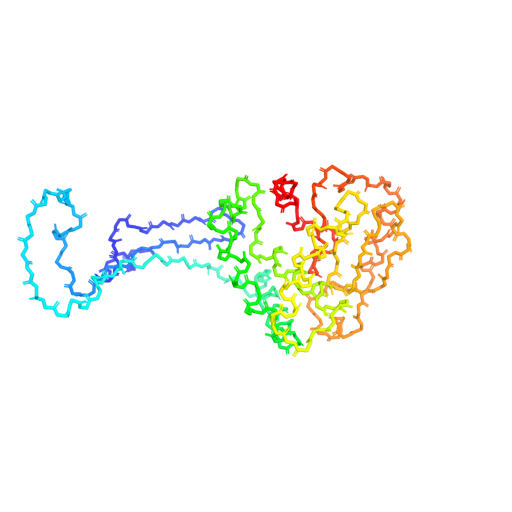7 1.00 90.25 176 SER A CA 1
ATOM 1345 C C . SER A 1 176 ? 5.111 5.554 -14.210 1.00 90.25 176 SER A C 1
ATOM 1347 O O . SER A 1 176 ? 4.406 4.567 -14.421 1.00 90.25 176 SER A O 1
ATOM 1349 N N . PRO A 1 177 ? 4.753 6.519 -13.341 1.00 90.50 177 PRO A N 1
ATOM 1350 C CA . PRO A 1 177 ? 3.439 6.524 -12.698 1.00 90.50 177 PRO A CA 1
ATOM 1351 C C . PRO A 1 177 ? 2.307 6.528 -13.737 1.00 90.50 177 PRO A C 1
ATOM 1353 O O . PRO A 1 177 ? 2.472 7.067 -14.836 1.00 90.50 177 PRO A O 1
ATOM 1356 N N . GLN A 1 178 ? 1.175 5.909 -13.392 1.00 90.50 178 GLN A N 1
ATOM 1357 C CA . GLN A 1 178 ? -0.009 5.837 -14.253 1.00 90.50 178 GLN A CA 1
ATOM 1358 C C . GLN A 1 178 ? -0.536 7.248 -14.548 1.00 90.50 178 GLN A C 1
ATOM 1360 O O . GLN A 1 178 ? -0.510 8.114 -13.673 1.00 90.50 178 GLN A O 1
ATOM 1365 N N . LYS A 1 179 ? -1.013 7.496 -15.774 1.00 87.81 179 LYS A N 1
ATOM 1366 C CA . LYS A 1 179 ? -1.471 8.836 -16.182 1.00 87.81 179 LYS A CA 1
ATOM 1367 C C . LYS A 1 179 ? -2.644 9.296 -15.327 1.00 87.81 179 LYS A C 1
ATOM 1369 O O . LYS A 1 179 ? -2.615 10.402 -14.799 1.00 87.81 179 LYS A O 1
ATOM 1374 N N . GLU A 1 180 ? -3.594 8.393 -15.109 1.00 87.88 180 GLU A N 1
ATOM 1375 C CA . GLU A 1 180 ? -4.788 8.613 -14.301 1.00 87.88 180 GLU A CA 1
ATOM 1376 C C . GLU A 1 180 ? -4.408 9.001 -12.873 1.00 87.88 180 GLU A C 1
ATOM 1378 O O . GLU A 1 180 ? -5.051 9.854 -12.279 1.00 87.88 180 GLU A O 1
ATOM 1383 N N . TYR A 1 181 ? -3.335 8.417 -12.329 1.00 87.81 181 TYR A N 1
ATOM 1384 C CA . TYR A 1 181 ? -2.828 8.752 -11.000 1.00 87.81 181 TYR A CA 1
ATOM 1385 C C . TYR A 1 181 ? -2.197 10.154 -10.949 1.00 87.81 181 TYR A C 1
ATOM 1387 O O . TYR A 1 181 ? -2.438 10.909 -10.007 1.00 87.81 181 TYR A O 1
ATOM 1395 N N . VAL A 1 182 ? -1.411 10.522 -11.967 1.00 86.81 182 VAL A N 1
ATOM 1396 C CA . VAL A 1 182 ? -0.761 11.843 -12.059 1.00 86.81 182 VAL A CA 1
ATOM 1397 C C . VAL A 1 182 ? -1.793 12.961 -12.232 1.00 86.81 182 VAL A C 1
ATOM 1399 O O . VAL A 1 182 ? -1.662 14.011 -11.607 1.00 86.81 182 VAL A O 1
ATOM 1402 N N . GLU A 1 183 ? -2.838 12.728 -13.028 1.00 87.62 183 GLU A N 1
ATOM 1403 C CA . GLU A 1 183 ? -3.916 13.692 -13.288 1.00 87.62 183 GLU A CA 1
ATOM 1404 C C . GLU A 1 183 ? -4.707 14.071 -12.030 1.00 87.62 183 GLU A C 1
ATOM 1406 O O . GLU A 1 183 ? -5.189 15.196 -11.926 1.00 87.62 183 GLU A O 1
ATOM 1411 N N . GLN A 1 184 ? -4.797 13.177 -11.041 1.00 86.56 184 GLN A N 1
ATOM 1412 C CA . GLN A 1 184 ? -5.468 13.481 -9.773 1.00 86.56 184 GLN A CA 1
ATOM 1413 C C . GLN A 1 184 ? -4.680 14.447 -8.877 1.00 86.56 184 GLN A C 1
ATOM 1415 O O . GLN A 1 184 ? -5.232 14.984 -7.917 1.00 86.56 184 GLN A O 1
ATOM 1420 N N . GLY A 1 185 ? -3.382 14.646 -9.130 1.00 83.06 185 GLY A N 1
ATOM 1421 C CA . GLY A 1 185 ? -2.560 15.584 -8.360 1.00 83.06 185 GLY A CA 1
ATOM 1422 C C . GLY A 1 185 ? -2.333 15.196 -6.891 1.00 83.06 185 GLY A C 1
ATOM 1423 O O . GLY A 1 185 ? -1.964 16.049 -6.086 1.00 83.06 185 GLY A O 1
ATOM 1424 N N . PHE A 1 186 ? -2.538 13.928 -6.510 1.00 77.94 186 PHE A N 1
ATOM 1425 C CA . PHE A 1 186 ? -2.290 13.461 -5.135 1.00 77.94 186 PHE A CA 1
ATOM 1426 C C . PHE A 1 186 ? -0.802 13.427 -4.768 1.00 77.94 186 PHE A C 1
ATOM 1428 O O . PHE A 1 186 ? -0.446 13.512 -3.593 1.00 77.94 186 PHE A O 1
ATOM 1435 N N . SER A 1 187 ? 0.049 13.258 -5.776 1.00 67.75 187 SER A N 1
ATOM 1436 C CA . SER A 1 187 ? 1.434 12.824 -5.645 1.00 67.75 187 SER A CA 1
ATOM 1437 C C . SER A 1 187 ? 2.426 13.900 -6.069 1.00 67.75 187 SER A C 1
ATOM 1439 O O . SER A 1 187 ? 2.064 14.799 -6.836 1.00 67.75 187 SER A O 1
ATOM 1441 N N . PRO A 1 188 ? 3.694 13.794 -5.646 1.00 67.88 188 PRO A N 1
ATOM 1442 C CA . PRO A 1 188 ? 4.782 14.483 -6.311 1.00 67.88 188 PRO A CA 1
ATOM 1443 C C . PRO A 1 188 ? 4.809 14.254 -7.829 1.00 67.88 188 PRO A C 1
ATOM 1445 O O . PRO A 1 188 ? 4.400 13.222 -8.362 1.00 67.88 188 PRO A O 1
ATOM 1448 N N . ASN A 1 189 ? 5.280 15.269 -8.547 1.00 72.25 189 ASN A N 1
ATOM 1449 C CA . ASN A 1 189 ? 5.279 15.301 -10.007 1.00 72.25 189 ASN A CA 1
ATOM 1450 C C . ASN A 1 189 ? 6.097 14.145 -10.629 1.00 72.25 189 ASN A C 1
ATOM 1452 O O . ASN A 1 189 ? 6.955 13.526 -9.998 1.00 72.25 189 ASN A O 1
ATOM 1456 N N . ALA A 1 190 ? 5.872 13.861 -11.917 1.00 76.25 190 ALA A N 1
ATOM 1457 C CA . ALA A 1 190 ? 6.563 12.778 -12.632 1.00 76.25 190 ALA A CA 1
ATOM 1458 C C . ALA A 1 190 ? 8.105 12.871 -12.556 1.00 76.25 190 ALA A C 1
ATOM 1460 O O . ALA A 1 190 ? 8.797 11.848 -12.594 1.00 76.25 190 ALA A O 1
ATOM 1461 N N . SER A 1 191 ? 8.651 14.084 -12.407 1.00 82.06 191 SER A N 1
ATOM 1462 C CA . SER A 1 191 ? 10.082 14.315 -12.200 1.00 82.06 191 SER A CA 1
ATOM 1463 C C . SER A 1 191 ? 10.608 13.723 -10.897 1.00 82.06 191 SER A C 1
ATOM 1465 O O . SER A 1 191 ? 11.723 13.205 -10.899 1.00 82.06 191 SER A O 1
ATOM 1467 N N . GLU A 1 192 ? 9.832 13.728 -9.815 1.00 83.50 192 GLU A N 1
ATOM 1468 C CA . GLU A 1 192 ? 10.239 13.130 -8.543 1.00 83.50 192 GLU A CA 1
ATOM 1469 C C . GLU A 1 192 ? 10.274 11.601 -8.612 1.00 83.50 192 GLU A C 1
ATOM 1471 O O . GLU A 1 192 ? 11.245 10.996 -8.163 1.00 83.50 192 GLU A O 1
ATOM 1476 N N . PHE A 1 193 ? 9.311 10.959 -9.281 1.00 84.25 193 PHE A N 1
ATOM 1477 C CA . PHE A 1 193 ? 9.373 9.512 -9.541 1.00 84.25 193 PHE A CA 1
ATOM 1478 C C . PHE A 1 193 ? 10.576 9.128 -10.408 1.00 84.25 193 PHE A C 1
ATOM 1480 O O . PHE A 1 193 ? 11.183 8.071 -10.199 1.00 84.25 193 PHE A O 1
ATOM 1487 N N . ALA A 1 194 ? 10.931 9.972 -11.382 1.00 84.62 194 ALA A N 1
ATOM 1488 C CA . ALA A 1 194 ? 12.114 9.787 -12.218 1.00 84.62 194 ALA A CA 1
ATOM 1489 C C . ALA A 1 194 ? 13.418 10.055 -11.447 1.00 84.62 194 ALA A C 1
ATOM 1491 O O . ALA A 1 194 ? 14.429 9.398 -11.702 1.00 84.62 194 ALA A O 1
ATOM 1492 N N . ALA A 1 195 ? 13.413 11.009 -10.514 1.00 84.88 195 ALA A N 1
ATOM 1493 C CA . ALA A 1 195 ? 14.534 11.284 -9.624 1.00 84.88 195 ALA A CA 1
ATOM 1494 C C . ALA A 1 195 ? 14.733 10.143 -8.621 1.00 84.88 195 ALA A C 1
ATOM 1496 O O . ALA A 1 195 ? 15.865 9.709 -8.445 1.00 84.88 195 ALA A O 1
ATOM 1497 N N . HIS A 1 196 ? 13.655 9.601 -8.044 1.00 83.69 196 HIS A N 1
ATOM 1498 C CA . HIS A 1 196 ? 13.697 8.420 -7.183 1.00 83.69 196 HIS A CA 1
ATOM 1499 C C . HIS A 1 196 ? 14.286 7.222 -7.934 1.00 83.69 196 HIS A C 1
ATOM 1501 O O . HIS A 1 196 ? 15.267 6.646 -7.482 1.00 83.69 196 HIS A O 1
ATOM 1507 N N . ARG A 1 197 ? 13.788 6.937 -9.146 1.00 83.19 197 ARG A N 1
ATOM 1508 C CA . ARG A 1 197 ? 14.314 5.864 -10.006 1.00 83.19 197 ARG A CA 1
ATOM 1509 C C . ARG A 1 197 ? 15.817 6.006 -10.270 1.00 83.19 197 ARG A C 1
ATOM 1511 O O . ARG A 1 197 ? 16.568 5.042 -10.149 1.00 83.19 197 ARG A O 1
ATOM 1518 N N . ARG A 1 198 ? 16.257 7.215 -10.641 1.00 83.25 198 ARG A N 1
ATOM 1519 C CA . ARG A 1 198 ? 17.675 7.515 -10.885 1.00 83.25 198 ARG A CA 1
ATOM 1520 C C . ARG A 1 198 ? 18.497 7.383 -9.611 1.00 83.25 198 ARG A C 1
ATOM 1522 O O . ARG A 1 198 ? 19.555 6.772 -9.654 1.00 83.25 198 ARG A O 1
ATOM 1529 N N . ARG A 1 199 ? 17.997 7.900 -8.488 1.00 81.12 199 ARG A N 1
ATOM 1530 C CA . ARG A 1 199 ? 18.659 7.800 -7.187 1.00 81.12 199 ARG A CA 1
ATOM 1531 C C . ARG A 1 199 ? 18.860 6.340 -6.807 1.00 81.12 199 ARG A C 1
ATOM 1533 O O . ARG A 1 199 ? 20.008 5.961 -6.662 1.00 81.12 199 ARG A O 1
ATOM 1540 N N . SER A 1 200 ? 17.808 5.520 -6.808 1.00 79.50 200 SER A N 1
ATOM 1541 C CA . SER A 1 200 ? 17.893 4.084 -6.502 1.00 79.50 200 SER A CA 1
ATOM 1542 C C . SER A 1 200 ? 18.849 3.319 -7.422 1.00 79.50 200 SER A C 1
ATOM 1544 O O . SER A 1 200 ? 19.458 2.344 -6.997 1.00 79.50 200 SER A O 1
ATOM 1546 N N . SER A 1 201 ? 19.013 3.759 -8.675 1.00 76.94 201 SER A N 1
ATOM 1547 C CA . SER A 1 201 ? 20.010 3.192 -9.591 1.00 76.94 201 SER A CA 1
ATOM 1548 C C . SER A 1 201 ? 21.445 3.624 -9.289 1.00 76.94 201 SER A C 1
ATOM 1550 O O . SER A 1 201 ? 22.356 2.836 -9.516 1.00 76.94 201 SER A O 1
ATOM 1552 N N . ILE A 1 202 ? 21.660 4.870 -8.858 1.00 65.88 202 ILE A N 1
ATOM 1553 C CA . ILE A 1 202 ? 22.992 5.465 -8.656 1.00 65.88 202 ILE A CA 1
ATOM 1554 C C . ILE A 1 202 ? 23.551 5.105 -7.284 1.00 65.88 202 ILE A C 1
ATOM 1556 O O . ILE A 1 202 ? 24.724 4.770 -7.162 1.00 65.88 202 ILE A O 1
ATOM 1560 N N . THR A 1 203 ? 22.720 5.175 -6.247 1.00 61.44 203 THR A N 1
ATOM 1561 C CA . THR A 1 203 ? 23.125 4.863 -4.875 1.00 61.44 203 THR A CA 1
ATOM 1562 C C . THR A 1 203 ? 23.349 3.367 -4.674 1.00 61.44 203 THR A C 1
ATOM 1564 O O . THR A 1 203 ? 23.862 2.969 -3.633 1.00 61.44 203 THR A O 1
ATOM 1567 N N . GLY A 1 204 ? 22.962 2.533 -5.654 1.00 56.16 204 GLY A N 1
ATOM 1568 C CA . GLY A 1 204 ? 22.927 1.084 -5.495 1.00 56.16 204 GLY A CA 1
ATOM 1569 C C . GLY A 1 204 ? 22.129 0.699 -4.255 1.00 56.16 204 GLY A C 1
ATOM 1570 O O . GLY A 1 204 ? 22.477 -0.281 -3.604 1.00 56.16 204 GLY A O 1
ATOM 1571 N N . GLU A 1 205 ? 21.138 1.520 -3.875 1.00 51.09 205 GLU A N 1
ATOM 1572 C CA . GLU A 1 205 ? 20.474 1.435 -2.585 1.00 51.09 205 GLU A CA 1
ATOM 1573 C C . GLU A 1 205 ? 19.729 0.109 -2.481 1.00 51.09 205 GLU A C 1
ATOM 1575 O O . GLU A 1 205 ? 18.535 -0.029 -2.734 1.00 51.09 205 GLU A O 1
ATOM 1580 N N . GLU A 1 206 ? 20.447 -0.839 -1.904 1.00 53.66 206 GLU A N 1
ATOM 1581 C CA . GLU A 1 206 ? 19.958 -1.904 -1.053 1.00 53.66 206 GLU A CA 1
ATOM 1582 C C . GLU A 1 206 ? 19.126 -1.370 0.140 1.00 53.66 206 GLU A C 1
ATOM 1584 O O . GLU A 1 206 ? 18.858 -2.122 1.073 1.00 53.66 206 GLU A O 1
ATOM 1589 N N . ALA A 1 207 ? 18.676 -0.104 0.133 1.00 52.34 207 ALA A N 1
ATOM 1590 C CA . ALA A 1 207 ? 17.906 0.557 1.189 1.00 52.34 207 ALA A CA 1
ATOM 1591 C C . ALA A 1 207 ? 16.609 -0.177 1.540 1.00 52.34 207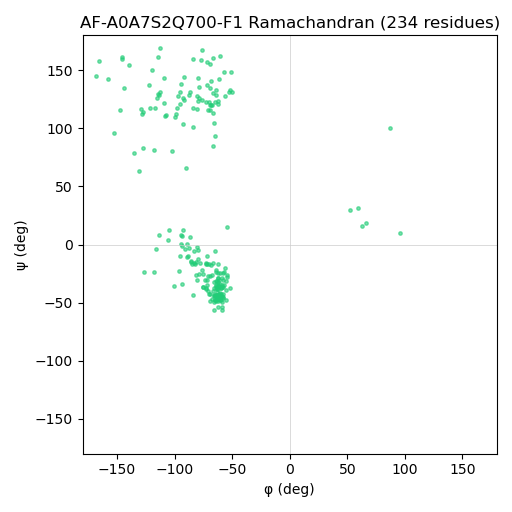 ALA A C 1
ATOM 1593 O O . ALA A 1 207 ? 16.085 0.008 2.635 1.00 52.34 207 ALA A O 1
ATOM 1594 N N . HIS A 1 208 ? 16.121 -1.028 0.635 1.00 54.91 208 HIS A N 1
ATOM 1595 C CA . HIS A 1 208 ? 15.016 -1.943 0.899 1.00 54.91 208 HIS A CA 1
ATOM 1596 C C . HIS A 1 208 ? 15.414 -3.416 0.823 1.00 54.91 208 HIS A C 1
ATOM 1598 O O . HIS A 1 208 ? 14.586 -4.259 1.130 1.00 54.91 208 HIS A O 1
ATOM 1604 N N . ARG A 1 209 ? 16.658 -3.775 0.467 1.00 60.06 209 ARG A N 1
ATOM 1605 C CA . ARG A 1 209 ? 17.108 -5.180 0.361 1.00 60.06 209 ARG A CA 1
ATOM 1606 C C . ARG A 1 209 ? 16.875 -5.950 1.660 1.00 60.06 209 ARG A C 1
ATOM 1608 O O . ARG A 1 209 ? 16.480 -7.110 1.605 1.00 60.06 209 ARG A O 1
ATOM 1615 N N . PHE A 1 210 ? 17.103 -5.292 2.794 1.00 64.50 210 PHE A N 1
ATOM 1616 C CA . PHE A 1 210 ? 16.881 -5.855 4.125 1.00 64.50 210 PHE A CA 1
ATOM 1617 C C . PHE A 1 210 ? 15.435 -5.698 4.614 1.00 64.50 210 PHE A C 1
ATOM 1619 O O . PHE A 1 210 ? 15.041 -6.387 5.554 1.00 64.50 210 PHE A O 1
ATOM 1626 N N . ASP A 1 211 ? 14.631 -4.850 3.964 1.00 75.50 211 ASP A N 1
ATOM 1627 C CA . ASP A 1 211 ? 13.215 -4.716 4.287 1.00 75.50 211 ASP A CA 1
ATOM 1628 C C . ASP A 1 211 ? 12.481 -5.982 3.843 1.00 75.50 211 ASP A C 1
ATOM 1630 O O . ASP A 1 211 ? 12.481 -6.357 2.662 1.00 75.50 211 ASP A O 1
ATOM 1634 N N . ALA A 1 212 ? 11.817 -6.625 4.803 1.00 78.31 212 ALA A N 1
ATOM 1635 C CA . ALA A 1 212 ? 11.069 -7.853 4.570 1.00 78.31 212 ALA A CA 1
ATOM 1636 C C . ALA A 1 212 ? 9.913 -7.659 3.577 1.00 78.31 212 ALA A C 1
ATOM 1638 O O . ALA A 1 212 ? 9.521 -8.615 2.920 1.00 78.31 212 ALA A O 1
ATOM 1639 N N . LEU A 1 213 ? 9.398 -6.432 3.443 1.00 86.19 213 LEU A N 1
ATOM 1640 C CA . LEU A 1 213 ? 8.373 -6.051 2.481 1.00 86.19 213 LEU A CA 1
ATOM 1641 C C . LEU A 1 213 ? 8.635 -4.629 1.976 1.00 86.19 213 LEU A C 1
ATOM 1643 O O . LEU A 1 213 ? 8.901 -3.717 2.762 1.00 86.19 213 LEU A O 1
ATOM 1647 N N . TRP A 1 214 ? 8.526 -4.433 0.663 1.00 89.19 214 TRP A N 1
ATOM 1648 C CA . TRP A 1 214 ? 8.674 -3.119 0.045 1.00 89.19 214 TRP A CA 1
ATOM 1649 C C . TRP A 1 214 ? 7.379 -2.693 -0.641 1.00 89.19 214 TRP A C 1
ATOM 1651 O O . TRP A 1 214 ? 6.911 -3.343 -1.577 1.00 89.19 214 TRP A O 1
ATOM 1661 N N . ILE A 1 215 ? 6.803 -1.596 -0.157 1.00 91.50 215 ILE A N 1
ATOM 1662 C CA . ILE A 1 215 ? 5.624 -0.945 -0.726 1.00 91.50 215 ILE A CA 1
ATOM 1663 C C . ILE A 1 215 ? 5.974 0.535 -0.906 1.00 91.50 215 ILE A C 1
ATOM 1665 O O . ILE A 1 215 ? 6.170 1.236 0.089 1.00 91.50 215 ILE A O 1
ATOM 1669 N N . GLU A 1 216 ? 6.079 0.991 -2.157 1.00 90.88 216 GLU A N 1
ATOM 1670 C CA . GLU A 1 216 ? 6.332 2.401 -2.499 1.00 90.88 216 GLU A CA 1
ATOM 1671 C C . GLU A 1 216 ? 5.125 3.235 -2.047 1.00 90.88 216 GLU A C 1
ATOM 1673 O O . GLU A 1 216 ? 3.992 2.960 -2.456 1.00 90.88 216 GLU A O 1
ATOM 1678 N N . ASP A 1 217 ? 5.349 4.234 -1.190 1.00 90.38 217 ASP A N 1
ATOM 1679 C CA . ASP A 1 217 ? 4.292 5.162 -0.793 1.00 90.38 217 ASP A CA 1
ATOM 1680 C C . ASP A 1 217 ? 3.909 6.035 -1.997 1.00 90.38 217 ASP A C 1
ATOM 1682 O O . ASP A 1 217 ? 4.748 6.779 -2.513 1.00 90.38 217 ASP A O 1
ATOM 1686 N N . PRO A 1 218 ? 2.650 6.000 -2.458 1.00 90.56 218 PRO A N 1
ATOM 1687 C CA . PRO A 1 218 ? 2.245 6.765 -3.632 1.00 90.56 218 PRO A CA 1
ATOM 1688 C C . PRO A 1 218 ? 2.418 8.275 -3.442 1.00 90.56 218 PRO A C 1
ATOM 1690 O O . PRO A 1 218 ? 2.690 8.994 -4.398 1.00 90.56 218 PRO A O 1
ATOM 1693 N N . LEU A 1 219 ? 2.289 8.768 -2.209 1.00 88.50 219 LEU A N 1
ATOM 1694 C CA . LEU A 1 219 ? 2.434 10.192 -1.899 1.00 88.50 219 LEU A CA 1
ATOM 1695 C C . LEU A 1 219 ? 3.894 10.623 -1.741 1.00 88.50 219 LEU A C 1
ATOM 1697 O O . LEU A 1 219 ? 4.179 11.818 -1.749 1.00 88.50 219 LEU A O 1
ATOM 1701 N N . ASN A 1 220 ? 4.808 9.672 -1.557 1.00 87.50 220 ASN A N 1
ATOM 1702 C CA . ASN A 1 220 ? 6.231 9.929 -1.420 1.00 87.50 220 ASN A CA 1
ATOM 1703 C C . ASN A 1 220 ? 7.022 8.696 -1.890 1.00 87.50 220 ASN A C 1
ATOM 1705 O O . ASN A 1 220 ? 7.279 7.804 -1.081 1.00 87.50 220 ASN A O 1
ATOM 1709 N N . PRO A 1 221 ? 7.493 8.648 -3.148 1.00 86.12 221 PRO A N 1
ATOM 1710 C CA . PRO A 1 221 ? 8.132 7.453 -3.696 1.00 86.12 221 PRO A CA 1
ATOM 1711 C C . PRO A 1 221 ? 9.418 7.041 -2.963 1.00 86.12 221 PRO A C 1
ATOM 1713 O O . PRO A 1 221 ? 9.855 5.906 -3.081 1.00 86.12 221 PRO A O 1
ATOM 1716 N N . THR A 1 222 ? 10.024 7.929 -2.169 1.00 83.62 222 THR A N 1
ATOM 1717 C CA . THR A 1 222 ? 11.203 7.588 -1.353 1.00 83.62 222 THR A CA 1
ATOM 1718 C C . THR A 1 222 ? 10.866 6.845 -0.057 1.00 83.62 222 THR A C 1
ATOM 1720 O O . THR A 1 222 ? 11.761 6.320 0.605 1.00 83.62 222 THR A O 1
ATOM 1723 N N . ASN A 1 223 ? 9.589 6.801 0.325 1.00 85.50 223 ASN A N 1
ATOM 1724 C CA . ASN A 1 223 ? 9.123 6.178 1.552 1.00 85.50 223 ASN A CA 1
ATOM 1725 C C . ASN A 1 223 ? 8.664 4.730 1.301 1.00 85.50 223 ASN A C 1
ATOM 1727 O O . ASN A 1 223 ? 7.864 4.469 0.403 1.00 85.50 223 ASN A O 1
ATOM 1731 N N . ASN A 1 224 ? 9.133 3.795 2.135 1.00 87.56 224 ASN A N 1
ATOM 1732 C CA . ASN A 1 224 ? 8.650 2.413 2.148 1.00 87.56 224 ASN A CA 1
ATOM 1733 C C . ASN A 1 224 ? 7.641 2.216 3.283 1.00 87.56 224 ASN A C 1
ATOM 1735 O O . ASN A 1 224 ? 8.020 2.131 4.452 1.00 87.56 224 ASN A O 1
ATOM 1739 N N . VAL A 1 225 ? 6.367 2.045 2.930 1.00 85.88 225 VAL A N 1
ATOM 1740 C CA . VAL A 1 225 ? 5.284 1.789 3.897 1.00 85.88 225 VAL A CA 1
ATOM 1741 C C . VAL A 1 225 ? 5.437 0.413 4.568 1.00 85.88 225 VAL A C 1
ATOM 1743 O O . VAL A 1 225 ? 5.008 0.211 5.702 1.00 85.88 225 VAL A O 1
ATOM 1746 N N . GLY A 1 226 ? 6.084 -0.535 3.889 1.00 79.69 226 GLY A N 1
ATOM 1747 C CA . GLY A 1 226 ? 6.348 -1.890 4.374 1.00 79.69 226 GLY A CA 1
ATOM 1748 C C . GLY A 1 226 ? 7.543 -2.021 5.324 1.00 79.69 226 GLY A C 1
ATOM 1749 O O . GLY A 1 226 ? 7.775 -3.119 5.823 1.00 79.69 226 GLY A O 1
ATOM 1750 N N . ARG A 1 227 ? 8.282 -0.938 5.620 1.00 77.94 227 ARG A N 1
ATOM 1751 C CA . ARG A 1 227 ? 9.536 -0.987 6.403 1.00 77.94 227 ARG A CA 1
ATOM 1752 C C . ARG A 1 227 ? 9.367 -1.620 7.791 1.00 77.94 227 ARG A C 1
ATOM 1754 O O . ARG A 1 227 ? 10.254 -2.323 8.260 1.00 77.94 227 ARG A O 1
ATOM 1761 N N . SER A 1 228 ? 8.221 -1.415 8.438 1.00 70.25 228 SER A N 1
ATOM 1762 C CA . SER A 1 228 ? 7.923 -2.007 9.752 1.00 70.25 228 SER A CA 1
ATOM 1763 C C . SER A 1 228 ? 7.304 -3.409 9.677 1.00 70.25 228 SER A C 1
ATOM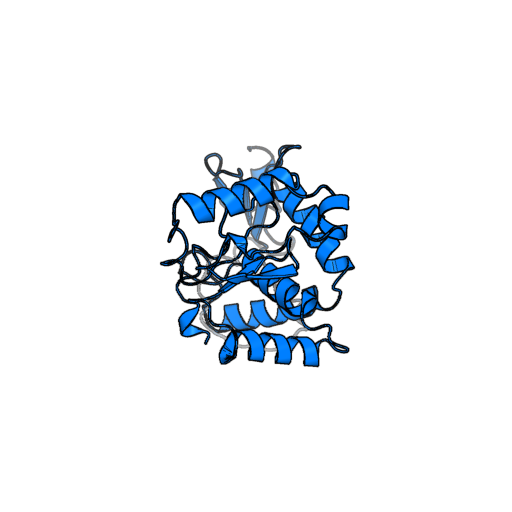 1765 O O . SER A 1 228 ? 7.082 -4.016 10.715 1.00 70.25 228 SER A O 1
ATOM 1767 N N . CYS A 1 229 ? 7.023 -3.953 8.490 1.00 68.00 229 CYS A N 1
ATOM 1768 C CA . CYS A 1 229 ? 6.345 -5.241 8.324 1.00 68.00 229 CYS A CA 1
ATOM 1769 C C . CYS A 1 229 ? 7.345 -6.411 8.269 1.00 68.00 229 CYS A C 1
ATOM 1771 O O . CYS A 1 229 ? 7.516 -7.067 7.242 1.00 68.00 229 CYS A O 1
ATOM 1773 N N . PHE A 1 230 ? 8.045 -6.673 9.375 1.00 63.53 230 PHE A N 1
ATOM 1774 C CA . PHE A 1 230 ? 9.076 -7.718 9.430 1.00 63.53 230 PHE A CA 1
ATOM 1775 C C . PHE A 1 230 ? 8.532 -9.135 9.681 1.00 63.53 230 PHE A C 1
ATOM 1777 O O . PHE A 1 230 ? 9.231 -10.108 9.399 1.00 63.53 230 PHE A O 1
ATOM 1784 N N . ARG A 1 231 ? 7.279 -9.289 10.145 1.00 58.97 231 ARG A N 1
ATOM 1785 C CA . ARG A 1 231 ? 6.631 -10.608 10.319 1.00 58.97 231 ARG A CA 1
ATOM 1786 C C . ARG A 1 231 ? 5.935 -11.124 9.057 1.00 58.97 231 ARG A C 1
ATOM 1788 O O . ARG A 1 231 ? 5.301 -12.169 9.116 1.00 58.97 231 ARG A O 1
ATOM 1795 N N . ILE A 1 232 ? 6.075 -10.453 7.910 1.00 61.94 232 ILE A N 1
ATOM 1796 C CA . ILE A 1 232 ? 5.427 -10.871 6.654 1.00 61.94 232 ILE A CA 1
ATOM 1797 C C . ILE A 1 232 ? 5.774 -12.316 6.252 1.00 61.94 232 ILE A C 1
ATOM 1799 O O . ILE A 1 232 ? 4.925 -13.027 5.730 1.00 61.94 232 ILE A O 1
ATOM 1803 N N . ARG A 1 233 ? 6.983 -12.789 6.589 1.00 57.94 233 ARG A N 1
ATOM 1804 C CA . ARG A 1 233 ? 7.415 -14.179 6.360 1.00 57.94 233 ARG A CA 1
ATOM 1805 C C . ARG A 1 233 ? 6.661 -15.222 7.191 1.00 57.94 233 ARG A C 1
ATOM 1807 O O . ARG A 1 233 ? 6.790 -16.397 6.904 1.00 57.94 233 ARG A O 1
ATOM 1814 N N . GLN A 1 234 ? 5.944 -14.816 8.239 1.00 58.62 234 GLN A N 1
ATOM 1815 C CA . GLN A 1 234 ? 5.106 -15.708 9.052 1.00 58.62 234 GLN A CA 1
ATOM 1816 C C . GLN A 1 234 ? 3.677 -15.822 8.496 1.00 58.62 234 GLN A C 1
ATOM 1818 O O . GLN A 1 234 ? 2.909 -16.640 8.986 1.00 58.62 234 GLN A O 1
ATOM 1823 N N . ILE A 1 235 ? 3.318 -14.973 7.524 1.00 55.66 235 ILE A N 1
ATOM 1824 C CA . ILE A 1 235 ? 2.000 -14.935 6.873 1.00 55.66 235 ILE A CA 1
ATOM 1825 C C . ILE A 1 235 ? 2.008 -15.741 5.558 1.00 55.66 235 ILE A C 1
ATOM 1827 O O . ILE A 1 235 ? 0.944 -16.160 5.102 1.00 55.66 235 ILE A O 1
ATOM 1831 N N . GLN A 1 236 ? 3.187 -15.936 4.950 1.00 55.06 236 GLN A N 1
ATOM 1832 C CA . GLN A 1 236 ? 3.400 -16.847 3.815 1.00 55.06 236 GLN A CA 1
ATOM 1833 C C . GLN A 1 236 ? 3.521 -18.289 4.306 1.00 55.06 236 GLN A C 1
ATOM 1835 O O . GLN A 1 236 ? 2.899 -19.166 3.666 1.00 55.06 236 GLN A O 1
#

Solvent-accessible surface area (backbone atoms only — not comparable to full-atom values): 13711 Å² total; per-residue (Å²): 115,76,72,64,48,70,35,86,50,33,41,65,85,46,67,43,74,43,72,88,46,101,61,30,34,41,34,34,32,33,39,40,94,86,60,68,86,71,72,86,72,72,88,84,78,90,78,92,82,87,91,73,94,71,72,74,74,71,68,64,49,77,46,78,45,70,65,81,56,99,84,38,67,66,60,48,52,50,53,48,50,53,50,52,42,68,78,35,68,57,42,57,63,44,42,50,53,53,48,52,53,28,50,78,70,70,38,43,46,44,91,80,20,12,55,35,74,67,46,48,43,47,51,48,46,36,42,44,67,72,49,81,56,97,43,61,67,60,38,43,54,47,48,50,50,38,61,44,73,68,55,54,43,84,52,33,25,43,23,57,43,40,53,42,74,35,47,68,91,42,38,81,74,51,72,66,64,37,66,75,55,58,74,68,62,63,40,70,55,74,66,53,58,54,46,46,32,50,46,45,54,71,69,62,52,59,83,52,66,81,28,57,27,42,27,44,30,60,66,41,70,88,42,54,64,21,60,52,19,63,48,54,78,79,72,81

Mean predicted aligned error: 12.64 Å

Secondary structure (DSSP, 8-state):
-TTGGG-TTB-TT--EEETTSSS-EEEEEBPPTT--TTTTS-PPPP--------PPP-PPPEEEEEPPPTT-HHHHHHHHHHHHHHH-TTHHHHHHHHHHHHHHTT---GGGTPPPHHHHHHHHHHHHHHS--SSHHHHHHHHHHIIIII--TTTEEEETTTTEEEETT-GGGPPPPPHHHHHTT-S--HHHHHHHHHHHHHS--GGGTT-S--EEETTEEEEEGGGG-GGGGGT-

Sequence (236 aa):
SARLAQEKWVLSDSMRLTAHAAIPTLSLITVPQDADPAAAVSPHTETESESEAEEPPPCPIRVDLSMLDPTHPCLRSKAMITWFLSVFPHARPITLVLKQWLLENTYAMSHTGGLCSYALLLLVIGFLQRCPATSVGAALIGCMNFYGRRFDPAEYGVSVARGALLHRKSPLAWPSPQKEYVEQGFSPNASEFAAHRRRSSITGEEAHRFDALWIEDPLNPTNNVGRSCFRIRQIQ

Foldseek 3Di:
DVPVLPDPQWPNPAWDWPCPDPWIKTKTKTDDPPDDPVPVDDDDDDDDDDDDPDPPDRDIDIDMDTDDDPPDLVVLVVVVLVVLCVVPVLLVVLLVVVCVVCVVVVQDDLVVQHQDSSNSSQLLSLQCLVDVDPDSVCSNVSSLCCLVPPDDQLQWATENQQSDTQGLQCLVPRGFGDPVSQVVVSAPHSVQSVVLSVCCVPVVPPVCNPQSHAYQDRRHRVDGSSNSNPCSVVSD

Nearest PDB structures (foldseek):
  3nyb-assembly1_A  TM=7.422E-01  e=3.928E-06  Saccharomyces cerevisiae
  6lbk-assembly2_B  TM=6.657E-01  e=7.750E-05  Rattus norvegicus
  6lbj-assembly1_A  TM=6.304E-01  e=1.468E-04  Mus musculus
  1fa0-assembly1_A  TM=5.498E-01  e=4.559E-01  Saccharomyces cerevisiae
  7q74-assembly2_B  TM=5.818E-01  e=8.189E-01  Schizosaccharomyces pombe 972h-

Organism: NCBI:txid1333877